Protein AF-A0A2A5E4J7-F1 (afdb_monomer)

Solvent-accessible surface area (backbone atoms only — not comparable to full-atom values): 10022 Å² total; per-residue (Å²): 139,83,79,89,72,77,44,46,60,30,45,30,39,25,80,61,54,85,72,63,76,82,77,81,77,58,86,59,37,48,81,44,61,39,55,96,73,44,67,58,53,52,45,52,26,42,46,66,50,37,94,86,58,90,66,48,69,69,56,50,45,70,73,42,59,91,44,57,89,48,31,55,78,27,30,31,31,38,24,41,66,85,72,46,76,39,26,32,22,20,38,37,82,52,82,85,87,46,69,67,29,24,28,60,33,73,76,42,50,26,65,93,61,59,95,70,64,54,67,50,54,41,52,42,56,26,50,54,45,26,39,74,72,65,29,50,21,33,34,36,76,50,38,29,70,42,57,71,58,52,55,49,42,44,70,55,59,34,41,73,49,64,89,43,72,67,24,40,53,16,47,52,55,28,53,68,77,72,111

Nearest PDB structures (foldseek):
  3tt2-assembly1_A  TM=8.238E-01  e=1.460E-08  Sphaerobacter thermophilus DSM 20745
  6wqb-assembly1_A  TM=8.273E-01  e=3.382E-07  Legionella hackeliae
  7wx6-assembly1_A  TM=8.157E-01  e=4.349E-07  Legionella pneumophila
  4u9w-assembly4_D  TM=6.821E-01  e=2.881E-03  Homo sapiens
  7kpu-assembly1_D  TM=6.273E-01  e=2.705E-03  Homo sapiens

Secondary structure (DSSP, 8-state):
----PPPPEEEEEES--S-----PPPTT-EEEE--TTTHHHHHHHHHHH-SSS---HHHHHHHHGGGGGGHHHHEEEEE-TT--EEEEEEEEE-SSS-TTEEEEEEEEE-GGGTTSSHHHHHHHHHHHHHHHTT-SEEEEEEETT-HHHHHHHHHTT-EE--SSHHHHHHHHHHHHHH-

Mean predicted aligned error: 4.75 Å

Sequence (179 aa):
MSQKTGGSKILMVLNDLKDFPLFDYSDGYHWKWYSKGDEISWLNIQTASEPFIKMNEELYIKEFQKMYDDLCMRQGFLLNGQNEYVGTGTAWFDQYKFKEFGRVHWIALNPSEQGRGLSKLIVQETLLKLKELRYKSSYLYTSSNRIAAIKTYLSFGFLPDLTTEEYLVAWDEYLEHVK

Foldseek 3Di:
DDDDDFFFKWKWKFQFLPDFDDDDDDQQKDKAADDPPCVVVVQVQCCQFPPDDRRDPVVVCVVCVVPVVVRSLFKMFIAHNVRRGFWIWGQDADDDPCNLATEIDDTGGRPVPPPPLVSLVRVVVSSVSNVVVVRGMYMYMDGLVPLVVVVSCVNRVIDTDCPDPSNVVRVVSSVVVVD

Radius of gyration: 15.95 Å; Cα contacts (8 Å, |Δi|>4): 297; chains: 1; bounding box: 43×44×33 Å

Structure (mmCIF, N/CA/C/O backbone):
data_AF-A0A2A5E4J7-F1
#
_entry.id   AF-A0A2A5E4J7-F1
#
loop_
_atom_site.group_PDB
_atom_site.id
_atom_site.type_symbol
_atom_site.label_atom_id
_atom_site.label_alt_id
_atom_site.label_comp_id
_atom_site.label_asym_id
_atom_site.label_entity_id
_atom_site.label_seq_id
_atom_site.pdbx_PDB_ins_code
_atom_site.Cartn_x
_atom_site.Cartn_y
_atom_site.Cartn_z
_atom_site.occupancy
_atom_site.B_iso_or_equiv
_atom_site.auth_seq_id
_atom_site.auth_comp_id
_atom_site.auth_asym_id
_atom_site.auth_atom_id
_atom_site.pdbx_PDB_model_num
ATOM 1 N N . MET A 1 1 ? 24.173 -18.420 15.551 1.00 32.72 1 MET A N 1
ATOM 2 C CA . MET A 1 1 ? 23.246 -17.304 15.832 1.00 32.72 1 MET A CA 1
ATOM 3 C C . MET A 1 1 ? 22.734 -16.807 14.490 1.00 32.72 1 MET A C 1
ATOM 5 O O . MET A 1 1 ? 23.506 -16.187 13.779 1.00 32.72 1 MET A O 1
ATOM 9 N N . SER A 1 2 ? 21.510 -17.159 14.092 1.00 31.75 2 SER A N 1
ATOM 10 C CA . SER A 1 2 ? 20.898 -16.614 12.874 1.00 31.75 2 SER A CA 1
ATOM 11 C C . SER A 1 2 ? 19.693 -15.786 13.302 1.00 31.75 2 SER A C 1
ATOM 13 O O . SER A 1 2 ? 18.740 -16.317 13.874 1.00 31.75 2 SER A O 1
ATOM 15 N N . GLN A 1 3 ? 19.809 -14.467 13.154 1.00 35.00 3 GLN A N 1
ATOM 16 C CA . GLN A 1 3 ? 18.712 -13.532 13.368 1.00 35.00 3 GLN A CA 1
ATOM 17 C C . GLN A 1 3 ? 17.672 -13.763 12.268 1.00 35.00 3 GLN A C 1
ATOM 19 O O . GLN A 1 3 ? 18.019 -13.830 11.095 1.00 35.00 3 GLN A O 1
ATOM 24 N N . LYS A 1 4 ? 16.405 -13.909 12.669 1.00 47.72 4 LYS A N 1
ATOM 25 C CA . LYS A 1 4 ? 15.235 -14.054 11.793 1.00 47.72 4 LYS A CA 1
ATOM 26 C C . LYS A 1 4 ? 15.222 -12.934 10.743 1.00 47.72 4 LYS A C 1
ATOM 28 O O . LYS A 1 4 ? 14.904 -11.797 11.080 1.00 47.72 4 LYS A O 1
ATOM 33 N N . THR A 1 5 ? 15.565 -13.240 9.496 1.00 50.09 5 THR A N 1
ATOM 34 C CA . THR A 1 5 ? 15.512 -12.277 8.393 1.00 50.09 5 THR A CA 1
ATOM 35 C C . THR A 1 5 ? 14.102 -12.242 7.809 1.00 50.09 5 THR A C 1
ATOM 37 O O . THR A 1 5 ? 13.543 -13.284 7.468 1.00 50.09 5 THR A O 1
ATOM 40 N N . GLY A 1 6 ? 13.505 -11.050 7.703 1.00 69.06 6 GLY A N 1
ATOM 41 C CA . GLY A 1 6 ? 12.353 -10.848 6.820 1.00 69.06 6 GLY A CA 1
ATOM 42 C C . GLY A 1 6 ? 12.730 -11.270 5.395 1.00 69.06 6 GLY A C 1
ATOM 43 O O . GLY A 1 6 ? 13.886 -11.105 5.012 1.00 69.06 6 GLY A O 1
ATOM 44 N N . GLY A 1 7 ? 11.795 -11.872 4.655 1.00 82.88 7 GLY A N 1
ATOM 45 C CA . GLY A 1 7 ? 12.058 -12.419 3.318 1.00 82.88 7 GLY A CA 1
ATOM 46 C C . GLY A 1 7 ? 12.642 -11.392 2.340 1.00 82.88 7 GLY A C 1
ATOM 47 O O . GLY A 1 7 ? 12.530 -10.180 2.560 1.00 82.88 7 GLY A O 1
ATOM 48 N N . SER A 1 8 ? 13.250 -11.871 1.255 1.00 93.69 8 SER A N 1
ATOM 49 C CA . SER A 1 8 ? 13.871 -11.031 0.226 1.00 93.69 8 SER A CA 1
ATOM 50 C C . SER A 1 8 ? 12.907 -10.002 -0.363 1.00 93.69 8 SER A C 1
ATOM 52 O O . SER A 1 8 ? 11.701 -10.229 -0.491 1.00 93.69 8 SER A O 1
ATOM 54 N N . LYS A 1 9 ? 13.441 -8.833 -0.720 1.00 94.12 9 LYS A N 1
ATOM 55 C CA . LYS A 1 9 ? 12.661 -7.710 -1.240 1.00 94.12 9 LYS A CA 1
ATOM 56 C C . LYS A 1 9 ? 12.175 -7.999 -2.663 1.00 94.12 9 LYS A C 1
ATOM 58 O O . LYS A 1 9 ? 12.975 -8.279 -3.545 1.00 94.12 9 LYS A O 1
ATOM 63 N N . ILE A 1 10 ? 10.878 -7.825 -2.894 1.00 95.38 10 ILE A N 1
ATOM 64 C CA . ILE A 1 10 ? 10.239 -7.946 -4.210 1.00 95.38 10 ILE A CA 1
ATOM 65 C C . ILE A 1 10 ? 9.707 -6.576 -4.628 1.00 95.38 10 ILE A C 1
ATOM 67 O O . ILE A 1 10 ? 9.029 -5.899 -3.849 1.00 95.38 10 ILE A O 1
ATOM 71 N N . LEU A 1 11 ? 9.997 -6.175 -5.864 1.00 95.50 11 LEU A N 1
ATOM 72 C CA . LEU A 1 11 ? 9.315 -5.082 -6.554 1.00 95.50 11 LEU A CA 1
ATOM 73 C C . LEU A 1 11 ? 8.157 -5.664 -7.368 1.00 95.50 11 LEU A C 1
ATOM 75 O O . LEU A 1 11 ? 8.355 -6.610 -8.125 1.00 95.50 11 LEU A O 1
ATOM 79 N N . MET A 1 12 ? 6.960 -5.095 -7.230 1.00 96.44 12 MET A N 1
ATOM 80 C CA . MET A 1 12 ? 5.827 -5.423 -8.094 1.00 96.44 12 MET A CA 1
ATOM 81 C C . MET A 1 12 ? 5.321 -4.175 -8.807 1.00 96.44 12 MET A C 1
ATOM 83 O O . MET A 1 12 ? 5.277 -3.092 -8.216 1.00 96.44 12 MET A O 1
ATOM 87 N N . VAL A 1 13 ? 4.914 -4.339 -10.062 1.00 95.81 13 VAL A N 1
ATOM 88 C CA . VAL A 1 13 ? 4.552 -3.259 -10.978 1.00 95.81 13 VAL A CA 1
ATOM 89 C C . VAL A 1 13 ? 3.172 -3.510 -11.579 1.00 95.81 13 VAL A C 1
ATOM 91 O O . VAL A 1 13 ? 2.863 -4.610 -1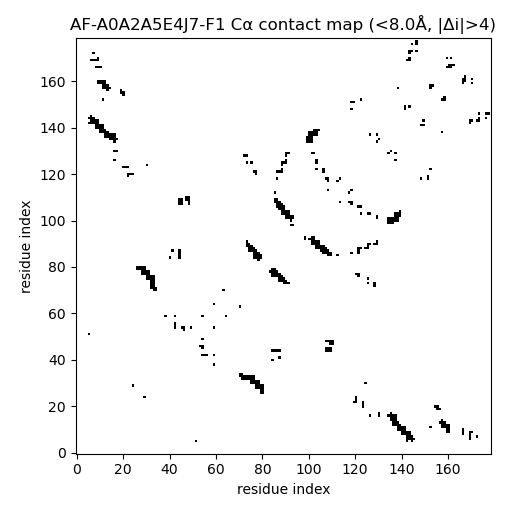2.032 1.00 95.81 13 VAL A O 1
ATOM 94 N N . LEU A 1 14 ? 2.355 -2.463 -11.601 1.00 95.88 14 LEU A N 1
ATOM 95 C CA . LEU A 1 14 ? 1.092 -2.367 -12.320 1.00 95.88 14 LEU A CA 1
ATOM 96 C C . LEU A 1 14 ? 1.269 -1.340 -13.444 1.00 95.88 14 LEU A C 1
ATOM 98 O O . LEU A 1 14 ? 1.311 -0.135 -13.197 1.00 95.88 14 LEU A O 1
ATOM 102 N N . ASN A 1 15 ? 1.404 -1.816 -14.682 1.00 93.25 15 ASN A N 1
ATOM 103 C CA . ASN A 1 15 ? 1.747 -0.956 -15.822 1.00 93.25 15 ASN A CA 1
ATOM 104 C C . ASN A 1 15 ? 0.594 -0.062 -16.293 1.00 93.25 15 ASN A C 1
ATOM 106 O O . ASN A 1 15 ? 0.857 1.008 -16.838 1.00 93.25 15 ASN A O 1
ATOM 110 N N . ASP A 1 16 ? -0.660 -0.466 -16.080 1.00 93.25 16 ASP A N 1
ATOM 111 C CA . ASP A 1 16 ? -1.832 0.311 -16.484 1.00 93.25 16 ASP A CA 1
ATOM 112 C C . ASP A 1 16 ? -2.810 0.460 -15.312 1.00 93.25 16 ASP A C 1
ATOM 114 O O . ASP A 1 16 ? -3.383 -0.514 -14.832 1.00 93.25 16 ASP A O 1
ATOM 118 N N . LEU A 1 17 ? -2.990 1.699 -14.850 1.00 92.94 17 LEU A N 1
ATOM 119 C CA . LEU A 1 17 ? -3.910 2.078 -13.776 1.00 92.94 17 LEU A CA 1
ATOM 120 C C . LEU A 1 17 ? -5.304 2.483 -14.303 1.00 92.94 17 LEU A C 1
ATOM 122 O O . LEU A 1 17 ? -6.062 3.182 -13.623 1.00 92.94 17 LEU A O 1
ATOM 126 N N . LYS A 1 18 ? -5.666 2.107 -15.535 1.00 90.50 18 LYS A N 1
ATOM 127 C CA . LYS A 1 18 ? -7.015 2.351 -16.070 1.00 90.50 18 LYS A CA 1
ATOM 128 C C . LYS A 1 18 ? -8.059 1.495 -15.376 1.00 90.50 18 LYS A C 1
ATOM 130 O O . LYS A 1 18 ? -9.010 2.066 -14.846 1.00 90.50 18 LYS A O 1
ATOM 135 N N . ASP A 1 19 ? -7.846 0.185 -15.329 1.00 89.00 19 ASP A N 1
ATOM 136 C CA . ASP A 1 19 ? -8.837 -0.776 -14.856 1.00 89.00 19 ASP A CA 1
ATOM 137 C C . ASP A 1 19 ? -8.195 -1.769 -13.886 1.00 89.00 19 ASP A C 1
ATOM 139 O O . ASP A 1 19 ? -7.156 -2.363 -14.163 1.00 89.00 19 ASP A O 1
ATOM 143 N N . PHE A 1 20 ? -8.826 -1.934 -12.731 1.00 94.56 20 PHE A N 1
ATOM 144 C CA . PHE A 1 20 ? -8.478 -2.914 -11.710 1.00 94.56 20 PHE A CA 1
ATOM 145 C C . PHE A 1 20 ? -9.766 -3.311 -10.976 1.00 94.56 20 PHE A C 1
ATOM 147 O O . PHE A 1 20 ? -10.736 -2.545 -11.006 1.00 94.56 20 PHE A O 1
ATOM 154 N N . PRO A 1 21 ? -9.830 -4.503 -10.356 1.00 95.12 21 PRO A N 1
ATOM 155 C CA . PRO A 1 21 ? -11.047 -4.939 -9.688 1.00 95.12 21 PRO A CA 1
ATOM 156 C C . PRO A 1 21 ? -11.416 -3.997 -8.543 1.00 95.12 21 PRO A C 1
ATOM 158 O O . PRO A 1 21 ? -10.558 -3.571 -7.768 1.00 95.12 21 PRO A O 1
ATOM 161 N N . LEU A 1 22 ? -12.712 -3.717 -8.444 1.00 96.06 22 LEU A N 1
ATOM 162 C CA . LEU A 1 22 ? -13.314 -3.017 -7.321 1.00 96.06 22 LEU A CA 1
ATOM 163 C C . LEU A 1 22 ? -14.074 -4.019 -6.452 1.00 96.06 22 LEU A C 1
ATOM 165 O O . LEU A 1 22 ? -14.617 -5.011 -6.940 1.00 96.06 22 LEU A O 1
ATOM 169 N N . PHE A 1 23 ? -14.080 -3.747 -5.161 1.00 94.75 23 PHE A N 1
ATOM 170 C CA . PHE A 1 23 ? -14.651 -4.546 -4.100 1.00 94.75 23 PHE A CA 1
ATOM 171 C C . PHE A 1 23 ? -15.554 -3.643 -3.266 1.00 94.75 23 PHE A C 1
ATOM 173 O O . PHE A 1 23 ? -15.205 -2.499 -2.961 1.00 94.75 23 PHE A O 1
ATOM 180 N N . ASP A 1 24 ? -16.709 -4.178 -2.891 1.00 92.94 24 ASP A N 1
ATOM 181 C CA . ASP A 1 24 ? -17.664 -3.463 -2.061 1.00 92.94 24 ASP A CA 1
ATOM 182 C C . ASP A 1 24 ? -17.238 -3.480 -0.593 1.00 92.94 24 ASP A C 1
ATOM 184 O O . ASP A 1 24 ? -16.664 -4.451 -0.089 1.00 92.94 24 ASP A O 1
ATOM 188 N N . TYR A 1 25 ? -17.577 -2.406 0.112 1.00 92.12 25 TYR A N 1
ATOM 189 C CA . TYR A 1 25 ? -17.526 -2.392 1.566 1.00 92.12 25 TYR A CA 1
ATOM 190 C C . TYR A 1 25 ? -18.638 -3.292 2.113 1.00 92.12 25 TYR A C 1
ATOM 192 O O . TYR A 1 25 ? -19.817 -3.064 1.839 1.00 92.12 25 TYR A O 1
ATOM 200 N N . SER A 1 26 ? -18.275 -4.301 2.903 1.00 85.50 26 SER A N 1
ATOM 201 C CA . SER A 1 26 ? -19.224 -5.082 3.702 1.00 85.50 26 SER A CA 1
ATOM 202 C C . SER A 1 26 ? -19.248 -4.586 5.150 1.00 85.50 26 SER A C 1
ATOM 204 O O . SER A 1 26 ? -18.438 -3.749 5.538 1.00 85.50 26 SER A O 1
ATOM 206 N N . ASP A 1 27 ? -20.193 -5.079 5.955 1.00 85.44 27 ASP A N 1
ATOM 207 C CA . ASP A 1 27 ? -20.125 -5.081 7.429 1.00 85.44 27 ASP A CA 1
ATOM 208 C C . ASP A 1 27 ? -19.872 -3.723 8.123 1.00 85.44 27 ASP A C 1
ATOM 210 O O . ASP A 1 27 ? -19.344 -3.662 9.232 1.00 85.44 27 ASP A O 1
ATOM 214 N N . GLY A 1 28 ? -20.262 -2.616 7.484 1.00 93.50 28 GLY A N 1
ATOM 215 C CA . GLY A 1 28 ? -20.106 -1.264 8.033 1.00 93.50 28 GLY A CA 1
ATOM 216 C C . GLY A 1 28 ? -18.685 -0.696 7.958 1.00 93.50 28 GLY A C 1
ATOM 217 O O . GLY A 1 28 ? -18.437 0.374 8.519 1.00 93.50 28 GLY A O 1
ATOM 218 N N . TYR A 1 29 ? -17.758 -1.365 7.263 1.00 97.38 29 TYR A N 1
ATOM 219 C CA . TYR A 1 29 ? -16.445 -0.785 6.996 1.00 97.38 29 TYR A CA 1
ATOM 220 C C . TYR A 1 29 ? -16.571 0.438 6.084 1.00 97.38 29 TYR A C 1
ATOM 222 O O . TYR A 1 29 ? -17.422 0.489 5.197 1.00 97.38 29 TYR A O 1
ATOM 230 N N . HIS A 1 30 ? -15.694 1.417 6.271 1.00 97.62 30 HIS A N 1
ATOM 231 C CA . HIS A 1 30 ? -15.635 2.600 5.416 1.00 97.62 30 HIS A CA 1
ATOM 232 C C . HIS A 1 30 ? -14.224 3.184 5.377 1.00 97.62 30 HIS A C 1
ATOM 234 O O . HIS A 1 30 ? -13.383 2.894 6.230 1.00 97.62 30 HIS A O 1
ATOM 240 N N . TRP A 1 31 ? -13.955 3.999 4.360 1.00 97.94 31 TRP A N 1
ATOM 241 C CA . TRP A 1 31 ? -12.668 4.664 4.195 1.00 97.94 31 TRP A CA 1
ATOM 242 C C . TRP A 1 31 ? -12.716 6.122 4.624 1.00 97.94 31 TRP A C 1
ATOM 244 O O . TRP A 1 31 ? -13.677 6.842 4.347 1.00 97.94 31 TRP A O 1
ATOM 254 N N . LYS A 1 32 ? -11.639 6.561 5.271 1.00 97.31 32 LYS A N 1
ATOM 255 C CA . LYS A 1 32 ? -11.433 7.936 5.715 1.00 97.31 32 LYS A CA 1
ATOM 256 C C . LYS A 1 32 ? -10.039 8.395 5.294 1.00 97.31 32 LYS A C 1
ATOM 258 O O . LYS A 1 32 ? -9.051 7.721 5.573 1.00 97.31 32 LYS A O 1
ATOM 263 N N . TRP A 1 33 ? -9.945 9.565 4.669 1.00 97.69 33 TRP A N 1
ATOM 264 C CA . TRP A 1 33 ? -8.656 10.215 4.424 1.00 97.69 33 TRP A CA 1
ATOM 265 C C . TRP A 1 33 ? -8.100 10.854 5.701 1.00 97.69 33 TRP A C 1
ATOM 267 O O . TRP A 1 33 ? -8.846 11.240 6.605 1.00 97.69 33 TRP A O 1
ATOM 277 N N . TYR A 1 34 ? -6.776 10.949 5.770 1.00 97.44 34 TYR A N 1
ATOM 278 C CA . TYR A 1 34 ? -6.044 11.445 6.925 1.00 97.44 34 TYR A CA 1
ATOM 279 C C . TYR A 1 34 ? -6.533 12.820 7.388 1.00 97.44 34 TYR A C 1
ATOM 281 O O . TYR A 1 34 ? -6.771 13.740 6.603 1.00 97.44 34 TYR A O 1
ATOM 289 N N . SER A 1 35 ? -6.625 12.962 8.702 1.00 95.25 35 SER A N 1
ATOM 290 C CA . SER A 1 35 ? -6.792 14.214 9.427 1.00 95.25 35 SER A CA 1
ATOM 291 C C . SER A 1 35 ? -5.665 14.354 10.447 1.00 95.25 35 SER A C 1
ATOM 293 O O . SER A 1 35 ? -5.115 13.364 10.921 1.00 95.25 35 SER A O 1
ATOM 295 N N . LYS A 1 36 ? -5.326 15.593 10.811 1.00 92.69 36 LYS A N 1
ATOM 296 C CA . LYS A 1 36 ? -4.299 15.860 11.825 1.00 92.69 36 LYS A CA 1
ATOM 297 C C . LYS A 1 36 ? -4.606 15.092 13.122 1.00 92.69 36 LYS A C 1
ATOM 299 O O . LYS A 1 36 ? -5.708 15.234 13.650 1.00 92.69 36 LYS A O 1
ATOM 304 N N . GLY A 1 37 ? -3.636 14.334 13.630 1.00 91.81 37 GLY A N 1
ATOM 305 C CA . GLY A 1 37 ? -3.777 13.457 14.796 1.00 91.81 37 GLY A CA 1
ATOM 306 C C . GLY A 1 37 ? -3.864 11.967 14.439 1.00 91.81 37 GLY A C 1
ATOM 307 O O . GLY A 1 37 ? -3.616 11.122 15.301 1.00 91.81 37 GLY A O 1
ATOM 308 N N . ASP A 1 38 ? -4.166 11.618 13.182 1.00 95.75 38 ASP A N 1
ATOM 309 C CA . ASP A 1 38 ? -4.269 10.219 12.744 1.00 95.75 38 ASP A CA 1
ATOM 310 C C . ASP A 1 38 ? -2.905 9.503 12.670 1.00 95.75 38 ASP A C 1
ATOM 312 O O . ASP A 1 38 ? -2.860 8.280 12.517 1.00 95.75 38 ASP A O 1
ATOM 316 N N . GLU A 1 39 ? -1.783 10.213 12.833 1.00 94.12 39 GLU A N 1
ATOM 317 C CA . GLU A 1 39 ? -0.450 9.615 12.961 1.00 94.12 39 GLU A CA 1
ATOM 318 C C . GLU A 1 39 ? -0.387 8.573 14.092 1.00 94.12 39 GLU A C 1
ATOM 320 O O . GLU A 1 39 ? 0.275 7.543 13.952 1.00 94.12 39 GLU A O 1
ATOM 325 N N . ILE A 1 40 ? -1.147 8.781 15.175 1.00 94.50 40 ILE A N 1
ATOM 326 C CA . ILE A 1 40 ? -1.259 7.829 16.289 1.00 94.50 40 ILE A CA 1
ATOM 327 C C . ILE A 1 40 ? -1.947 6.543 15.815 1.00 94.50 40 ILE A C 1
ATOM 329 O O . ILE A 1 40 ? -1.486 5.441 16.114 1.00 94.50 40 ILE A O 1
ATOM 333 N N . SER A 1 41 ? -3.022 6.666 15.034 1.00 96.44 41 SER A N 1
ATOM 334 C CA . SER A 1 41 ? -3.728 5.519 14.453 1.00 96.44 41 SER A CA 1
ATOM 335 C C . SER A 1 41 ? -2.843 4.752 13.474 1.00 96.44 41 SER A C 1
ATOM 337 O O . SER A 1 41 ? -2.809 3.520 13.514 1.00 96.44 41 SER A O 1
ATOM 339 N N . TRP A 1 42 ? -2.076 5.461 12.638 1.00 96.44 42 TRP A N 1
ATOM 340 C CA . TRP A 1 42 ? -1.096 4.842 11.746 1.00 96.44 42 TRP A CA 1
ATOM 341 C C . TRP A 1 42 ? -0.059 4.036 12.534 1.00 96.44 42 TRP A C 1
ATOM 343 O O . TRP A 1 42 ? 0.169 2.864 12.227 1.00 96.44 42 TRP A O 1
ATOM 353 N N . LEU 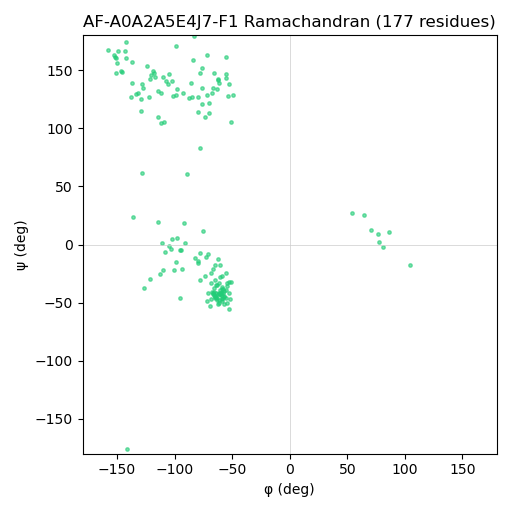A 1 43 ? 0.517 4.624 13.590 1.00 95.44 43 LEU A N 1
ATOM 354 C CA . LEU A 1 43 ? 1.493 3.953 14.451 1.00 95.44 43 LEU A CA 1
ATOM 355 C C . LEU A 1 43 ? 0.901 2.713 15.124 1.00 95.44 43 LEU A C 1
ATOM 357 O O . LEU A 1 43 ? 1.555 1.671 15.138 1.00 95.44 43 LEU A O 1
ATOM 361 N N . ASN A 1 44 ? -0.331 2.790 15.629 1.00 95.12 44 ASN A N 1
ATOM 362 C CA . ASN A 1 44 ? -1.004 1.658 16.268 1.00 95.12 44 ASN A CA 1
ATOM 363 C C . ASN A 1 44 ? -1.227 0.497 15.289 1.00 95.12 44 ASN A C 1
ATOM 365 O O . ASN A 1 44 ? -0.867 -0.641 15.596 1.00 95.12 44 ASN A O 1
ATOM 369 N N . ILE A 1 45 ? -1.755 0.782 14.091 1.00 96.50 45 ILE A N 1
ATOM 370 C CA . ILE A 1 45 ? -1.980 -0.239 13.056 1.00 96.50 45 ILE A CA 1
ATOM 371 C C . ILE A 1 45 ? -0.653 -0.882 12.644 1.00 96.50 45 ILE A C 1
ATOM 373 O O . ILE A 1 45 ? -0.560 -2.110 12.579 1.00 96.50 45 ILE A O 1
ATOM 377 N N . GLN A 1 46 ? 0.378 -0.078 12.374 1.00 94.38 46 GLN A N 1
ATOM 378 C CA . GLN A 1 46 ? 1.676 -0.593 11.938 1.00 94.38 46 GLN A CA 1
ATOM 379 C C . GLN A 1 46 ? 2.359 -1.399 13.039 1.00 94.38 46 GLN A C 1
ATOM 381 O O . GLN A 1 46 ? 2.867 -2.477 12.761 1.00 94.38 46 GLN A O 1
ATOM 386 N N . THR A 1 47 ? 2.320 -0.936 14.291 1.00 93.06 47 THR A N 1
ATOM 387 C CA . THR A 1 47 ? 2.893 -1.667 15.435 1.00 93.06 47 THR A CA 1
ATOM 388 C C . THR A 1 47 ? 2.232 -3.031 15.604 1.00 93.06 47 THR A C 1
ATOM 390 O O . THR A 1 47 ? 2.915 -4.020 15.851 1.00 93.06 47 THR A O 1
ATOM 393 N N . ALA A 1 48 ? 0.908 -3.100 15.443 1.00 91.94 48 ALA A N 1
ATOM 394 C CA . ALA A 1 48 ? 0.181 -4.363 15.510 1.00 91.94 48 ALA A CA 1
ATOM 395 C C . ALA A 1 48 ? 0.500 -5.288 14.322 1.00 91.94 48 ALA A C 1
ATOM 397 O O . ALA A 1 48 ? 0.501 -6.507 14.474 1.00 91.94 48 ALA A O 1
ATOM 398 N N . SER A 1 49 ? 0.756 -4.719 13.141 1.00 88.50 49 SER A N 1
ATOM 399 C CA . SER A 1 49 ? 0.900 -5.466 11.883 1.00 88.50 49 SER A CA 1
ATOM 400 C C . SER A 1 49 ? 2.343 -5.843 11.535 1.00 88.50 49 SER A C 1
ATOM 402 O O . SER A 1 49 ? 2.552 -6.742 10.720 1.00 88.50 49 SER A O 1
ATOM 404 N N . GLU A 1 50 ? 3.335 -5.153 12.099 1.00 84.75 50 GLU A N 1
ATOM 405 C CA . GLU A 1 50 ? 4.748 -5.302 11.758 1.00 84.75 50 GLU A CA 1
ATOM 406 C C . GLU A 1 50 ? 5.536 -5.981 12.888 1.00 84.75 50 GLU A C 1
ATOM 408 O O . GLU A 1 50 ? 5.859 -5.348 13.893 1.00 84.75 50 GLU A O 1
ATOM 413 N N . PRO A 1 51 ? 5.908 -7.262 12.731 1.00 77.25 51 PRO A N 1
ATOM 414 C CA . PRO A 1 51 ? 6.621 -7.992 13.773 1.00 77.25 51 PRO A CA 1
ATOM 415 C C . PRO A 1 51 ? 8.138 -7.733 13.795 1.00 77.25 51 PRO A C 1
ATOM 417 O O . PRO A 1 51 ? 8.796 -8.161 14.745 1.00 77.25 51 PRO A O 1
ATOM 420 N N . PHE A 1 52 ? 8.719 -7.092 12.770 1.00 75.00 52 PHE A N 1
ATOM 421 C CA . PHE A 1 52 ? 10.182 -7.001 12.621 1.00 75.00 52 PHE A CA 1
ATOM 422 C C . PHE A 1 52 ? 10.762 -5.595 12.785 1.00 75.00 52 PHE A C 1
ATOM 424 O O . PHE A 1 52 ? 11.937 -5.455 13.125 1.00 75.00 52 PHE A O 1
ATOM 431 N N . ILE A 1 53 ? 9.970 -4.554 12.535 1.00 79.62 53 ILE A N 1
ATOM 432 C CA . ILE A 1 53 ? 10.419 -3.160 12.571 1.00 79.62 53 ILE A CA 1
ATOM 433 C C . ILE A 1 53 ? 9.746 -2.468 13.749 1.00 79.62 53 ILE A C 1
ATOM 435 O O . ILE A 1 53 ? 8.529 -2.516 13.907 1.00 79.62 53 ILE A O 1
ATOM 439 N N . LYS A 1 54 ? 10.545 -1.777 14.564 1.00 85.38 54 LYS A N 1
ATOM 440 C CA . LYS A 1 54 ? 10.009 -0.925 15.622 1.00 85.38 54 LYS A CA 1
ATOM 441 C C . LYS A 1 54 ? 9.337 0.293 14.994 1.00 85.38 54 LYS A C 1
ATOM 443 O O . LYS A 1 54 ? 10.014 1.154 14.438 1.00 85.38 54 LYS A O 1
ATOM 448 N N . MET A 1 55 ? 8.023 0.370 15.136 1.00 89.00 55 MET A N 1
ATOM 449 C CA . MET A 1 55 ? 7.248 1.547 14.767 1.00 89.00 55 MET A CA 1
ATOM 450 C C . MET A 1 55 ? 7.356 2.596 15.869 1.00 89.00 55 MET A C 1
ATOM 452 O O . MET A 1 55 ? 7.133 2.305 17.045 1.00 89.00 55 MET A O 1
ATOM 456 N N . ASN A 1 56 ? 7.748 3.810 15.500 1.00 89.50 56 ASN A N 1
ATOM 457 C CA . ASN A 1 56 ? 7.801 4.955 16.399 1.00 89.50 56 ASN A CA 1
ATOM 458 C C . ASN A 1 56 ? 7.527 6.255 15.634 1.00 89.50 56 ASN A C 1
ATOM 460 O O . ASN A 1 56 ? 7.545 6.296 14.403 1.00 89.50 56 ASN A O 1
ATOM 464 N N . GLU A 1 57 ? 7.275 7.324 16.381 1.00 90.62 57 GLU A N 1
ATOM 465 C CA . GLU A 1 57 ? 6.999 8.649 15.824 1.00 90.62 57 GLU A CA 1
ATOM 466 C C . GLU A 1 57 ? 8.156 9.173 14.960 1.00 90.62 57 GLU A C 1
ATOM 468 O O . GLU A 1 57 ? 7.925 9.749 13.903 1.00 90.62 57 GLU A O 1
ATOM 473 N N . GLU A 1 58 ? 9.406 8.900 15.344 1.00 92.19 58 GLU A N 1
ATOM 474 C CA . GLU A 1 58 ? 10.586 9.283 14.558 1.00 92.19 58 GLU A CA 1
ATOM 475 C C . GLU A 1 58 ? 10.571 8.667 13.154 1.00 92.19 58 GLU A C 1
ATOM 477 O O . GLU A 1 58 ? 10.884 9.350 12.177 1.00 92.19 58 GLU A O 1
ATOM 482 N N . LEU A 1 59 ? 10.186 7.391 13.035 1.00 90.25 59 LEU A N 1
ATOM 483 C CA . LEU A 1 59 ? 10.013 6.726 11.748 1.00 90.25 59 LEU A CA 1
ATOM 484 C C . LEU A 1 59 ? 8.878 7.377 10.961 1.00 90.25 59 LEU A C 1
ATOM 486 O O . LEU A 1 59 ? 9.068 7.683 9.788 1.00 90.25 59 LEU A O 1
ATOM 490 N N . TYR A 1 60 ? 7.736 7.645 11.598 1.00 91.94 60 TYR A N 1
ATOM 491 C CA . TYR A 1 60 ? 6.626 8.329 10.935 1.00 91.94 60 TYR A CA 1
ATOM 492 C C . TYR A 1 60 ? 7.067 9.686 10.372 1.00 91.94 60 TYR A C 1
ATOM 494 O O . TYR A 1 60 ? 6.905 9.947 9.183 1.00 91.94 60 TYR A O 1
ATOM 502 N N . ILE A 1 61 ? 7.705 10.530 11.183 1.00 91.25 61 ILE A N 1
ATOM 503 C CA . ILE A 1 61 ? 8.214 11.832 10.741 1.00 91.25 61 ILE A CA 1
ATOM 504 C C . ILE A 1 61 ? 9.219 11.645 9.604 1.00 91.25 61 ILE A C 1
ATOM 506 O O . ILE A 1 61 ? 9.113 12.308 8.575 1.00 91.25 61 ILE A O 1
ATOM 510 N N . LYS A 1 62 ? 10.171 10.718 9.739 1.00 90.81 62 LYS A N 1
ATOM 511 C CA . LYS A 1 62 ? 11.177 10.461 8.703 1.00 90.81 62 LYS A CA 1
ATOM 512 C C . LYS A 1 62 ? 10.541 10.130 7.353 1.00 90.81 62 LYS A C 1
ATOM 514 O O . LYS A 1 62 ? 10.987 10.679 6.342 1.00 90.81 62 LYS A O 1
ATOM 519 N N . GLU A 1 63 ? 9.536 9.258 7.351 1.00 89.31 63 GLU A N 1
ATOM 520 C CA . GLU A 1 63 ? 8.826 8.827 6.147 1.00 89.31 63 GLU A CA 1
ATOM 521 C C . GLU A 1 63 ? 7.935 9.953 5.596 1.00 89.31 63 GLU A C 1
ATOM 523 O O . GLU A 1 63 ? 8.015 10.278 4.413 1.00 89.31 63 GLU A O 1
ATOM 528 N N . PHE A 1 64 ? 7.135 10.600 6.449 1.00 91.06 64 PHE A N 1
ATOM 529 C CA . PHE A 1 64 ? 6.016 11.459 6.047 1.00 91.06 64 PHE A CA 1
ATOM 530 C C . PHE A 1 64 ? 6.288 12.966 6.038 1.00 91.06 64 PHE A C 1
ATOM 532 O O . PHE A 1 64 ? 5.546 13.695 5.381 1.00 91.06 64 PHE A O 1
ATOM 539 N N . GLN A 1 65 ? 7.366 13.458 6.660 1.00 87.38 65 GLN A N 1
ATOM 540 C CA . GLN A 1 65 ? 7.642 14.903 6.777 1.00 87.38 65 GLN A CA 1
ATOM 541 C C . GLN A 1 65 ? 7.659 15.645 5.434 1.00 87.38 65 GLN A C 1
ATOM 543 O O . GLN A 1 65 ? 7.214 16.784 5.354 1.00 87.38 65 GLN A O 1
ATOM 548 N N . LYS A 1 66 ? 8.145 15.005 4.361 1.00 84.38 66 LYS A N 1
ATOM 549 C CA . LYS A 1 66 ? 8.267 15.639 3.037 1.00 84.38 66 LYS A CA 1
ATOM 550 C C . LYS A 1 66 ? 6.930 15.834 2.329 1.00 84.38 66 LYS A C 1
ATOM 552 O O . LYS A 1 66 ? 6.894 16.489 1.294 1.00 84.38 66 LYS A O 1
ATOM 557 N N . MET A 1 67 ? 5.865 15.241 2.854 1.00 84.19 67 MET A N 1
ATOM 558 C CA . MET A 1 67 ? 4.526 15.335 2.291 1.00 84.19 67 MET A CA 1
ATOM 559 C C . MET A 1 67 ? 3.464 15.569 3.352 1.00 84.19 67 MET A C 1
ATOM 561 O O . MET A 1 67 ? 2.304 15.236 3.134 1.00 84.19 67 MET A O 1
ATOM 565 N N . TYR A 1 68 ? 3.861 16.126 4.498 1.00 84.81 68 TYR A N 1
ATOM 566 C CA . TYR A 1 68 ? 2.963 16.356 5.622 1.00 84.81 68 TYR A CA 1
ATOM 567 C C . TYR A 1 68 ? 1.711 17.139 5.196 1.00 84.81 68 TYR A C 1
ATOM 569 O O . TYR A 1 68 ? 0.596 16.748 5.536 1.00 84.81 68 TYR A O 1
ATOM 577 N N . ASP A 1 69 ? 1.894 18.160 4.354 1.00 87.00 69 ASP A N 1
ATOM 578 C CA . ASP A 1 69 ? 0.809 18.996 3.826 1.00 87.00 69 ASP A CA 1
ATOM 579 C C . ASP A 1 69 ? -0.123 18.248 2.856 1.00 87.00 69 ASP A C 1
ATOM 581 O O . ASP A 1 69 ? -1.295 18.594 2.729 1.00 87.00 69 ASP A O 1
ATOM 585 N N . ASP A 1 70 ? 0.363 17.180 2.217 1.00 90.38 70 ASP A N 1
ATOM 586 C CA . ASP A 1 70 ? -0.404 16.367 1.269 1.00 90.38 70 ASP A CA 1
ATOM 587 C C . ASP A 1 70 ? -1.047 15.128 1.915 1.00 90.38 70 ASP A C 1
ATOM 589 O O . ASP A 1 70 ? -1.773 14.389 1.238 1.00 90.38 70 ASP A O 1
ATOM 593 N N . LEU A 1 71 ? -0.787 14.850 3.201 1.00 92.06 71 LEU A N 1
ATOM 594 C CA . LEU A 1 71 ? -1.256 13.620 3.852 1.00 92.06 71 LEU A CA 1
ATOM 595 C C . LEU A 1 71 ? -2.772 13.473 3.772 1.00 92.06 71 LEU A C 1
ATOM 597 O O . LEU A 1 71 ? -3.249 12.382 3.470 1.00 92.06 71 LEU A O 1
ATOM 601 N N . CYS A 1 72 ? -3.517 14.567 3.937 1.00 93.50 72 CYS A N 1
ATOM 602 C CA . CYS A 1 72 ? -4.981 14.577 3.866 1.00 93.50 72 CYS A CA 1
ATOM 603 C C . CYS A 1 72 ? -5.544 14.131 2.508 1.00 93.50 72 CYS A C 1
ATOM 605 O O . CYS A 1 72 ? -6.712 13.764 2.420 1.00 93.50 72 CYS A O 1
ATOM 607 N N . MET A 1 73 ? -4.730 14.127 1.451 1.00 92.62 73 MET A N 1
ATOM 608 C CA . MET A 1 73 ? -5.118 13.645 0.126 1.00 92.62 73 MET A CA 1
ATOM 609 C C . MET A 1 73 ? -4.464 12.316 -0.240 1.00 92.62 73 MET A C 1
ATOM 611 O O . MET A 1 73 ? -4.769 11.773 -1.298 1.00 92.62 73 MET A O 1
ATOM 615 N N . ARG A 1 74 ? -3.538 11.799 0.571 1.00 95.69 74 ARG A N 1
ATOM 616 C CA . ARG A 1 74 ? -2.682 10.676 0.173 1.00 95.69 74 ARG A CA 1
ATOM 617 C C . ARG A 1 74 ? -2.699 9.521 1.148 1.00 95.69 74 ARG A C 1
ATOM 619 O O . ARG A 1 74 ? -2.638 8.391 0.687 1.00 95.69 74 ARG A O 1
ATOM 626 N N . GLN A 1 75 ? -2.762 9.771 2.448 1.00 97.38 75 GLN A N 1
ATOM 627 C CA . GLN A 1 75 ? -2.846 8.732 3.468 1.00 97.38 75 GLN A CA 1
ATOM 628 C C . GLN A 1 75 ? -4.301 8.565 3.880 1.00 97.38 75 GLN A C 1
ATOM 630 O O . GLN A 1 75 ? -5.003 9.546 4.113 1.00 97.38 75 GLN A O 1
ATOM 635 N N . GLY A 1 76 ? -4.761 7.327 3.963 1.00 98.12 76 GLY A N 1
ATOM 636 C CA . GLY A 1 76 ? -6.100 7.024 4.428 1.00 98.12 76 GLY A CA 1
ATOM 637 C C . GLY A 1 76 ? -6.140 5.764 5.270 1.00 98.12 76 GLY A C 1
ATOM 638 O O . GLY A 1 76 ? -5.140 5.057 5.458 1.00 98.12 76 GLY A O 1
ATOM 639 N N . PHE A 1 77 ? -7.324 5.531 5.811 1.00 98.50 77 PHE A N 1
ATOM 640 C CA . PHE A 1 77 ? -7.582 4.525 6.814 1.00 98.50 77 PHE A CA 1
ATOM 641 C C . PHE A 1 77 ? -8.876 3.793 6.510 1.00 98.50 77 PHE A C 1
ATOM 643 O O . PHE A 1 77 ? -9.887 4.399 6.150 1.00 98.50 77 PHE A O 1
ATOM 650 N N . LEU A 1 78 ? -8.832 2.482 6.712 1.00 98.38 78 LEU A N 1
ATOM 651 C CA . LEU A 1 78 ? -10.016 1.649 6.780 1.00 98.38 78 LEU A CA 1
ATOM 652 C C . LEU A 1 78 ? -10.501 1.652 8.227 1.00 98.38 78 LEU A C 1
ATOM 654 O O . LEU A 1 78 ? -9.723 1.343 9.136 1.00 98.38 78 LEU A O 1
ATOM 658 N N . LEU A 1 79 ? -11.768 1.999 8.423 1.00 98.38 79 LEU A N 1
ATOM 659 C CA . LEU A 1 79 ? -12.447 1.954 9.709 1.00 98.38 79 LEU A CA 1
ATOM 660 C C . LEU A 1 79 ? -13.485 0.829 9.696 1.00 98.38 79 LEU A C 1
ATOM 662 O O . LEU A 1 79 ? -14.096 0.578 8.657 1.00 98.38 79 LEU A O 1
ATOM 666 N N . ASN A 1 80 ? -13.671 0.151 10.830 1.00 96.81 80 ASN A N 1
ATOM 667 C CA . ASN A 1 80 ? -14.728 -0.854 11.001 1.00 96.81 80 ASN A CA 1
ATOM 668 C C . ASN A 1 80 ? -16.085 -0.213 11.360 1.00 96.81 80 ASN A C 1
ATOM 670 O O . ASN A 1 80 ? -16.194 1.007 11.508 1.00 96.81 80 ASN A O 1
ATOM 674 N N . GLY A 1 81 ? -17.124 -1.038 11.533 1.00 95.50 81 GLY A N 1
ATOM 675 C CA . GLY A 1 81 ? -18.472 -0.578 11.900 1.00 95.50 81 GLY A CA 1
ATOM 676 C C . GLY A 1 81 ? -18.569 0.130 13.262 1.00 95.50 81 GLY A C 1
ATOM 677 O O . GLY A 1 81 ? -19.579 0.770 13.548 1.00 95.50 81 GLY A O 1
ATOM 678 N N . GLN A 1 82 ? -17.528 0.047 14.096 1.00 95.81 82 GLN A N 1
ATOM 679 C CA . GLN A 1 82 ? -17.399 0.744 15.380 1.00 95.81 82 GLN A CA 1
ATOM 680 C C . GLN A 1 82 ? -16.558 2.030 15.275 1.00 95.81 82 GLN A C 1
ATOM 682 O O . GLN A 1 82 ? -16.330 2.693 16.284 1.00 95.81 82 GLN A O 1
ATOM 687 N N . ASN A 1 83 ? -16.148 2.426 14.064 1.00 96.12 83 ASN A N 1
ATOM 688 C CA . ASN A 1 83 ? -15.241 3.546 13.779 1.00 96.12 83 ASN A CA 1
ATOM 689 C C . ASN A 1 83 ? -13.815 3.365 14.328 1.00 96.12 83 ASN A C 1
ATOM 691 O O . ASN A 1 83 ? -13.101 4.344 14.556 1.00 96.12 83 ASN A O 1
ATOM 695 N N . GLU A 1 84 ? -13.372 2.126 14.526 1.00 96.88 84 GLU A N 1
ATOM 696 C CA . GLU A 1 84 ? -11.997 1.834 14.927 1.00 96.88 84 GLU A CA 1
ATOM 697 C C . GLU A 1 84 ? -11.092 1.754 13.696 1.00 96.88 84 GLU A C 1
ATOM 699 O O . GLU A 1 84 ? -11.459 1.177 12.671 1.00 96.88 84 GLU A O 1
ATOM 704 N N . TYR A 1 85 ? -9.885 2.312 13.802 1.00 98.06 85 TYR A N 1
ATOM 705 C CA . TYR A 1 85 ? -8.882 2.296 12.739 1.00 98.06 85 TYR A CA 1
ATOM 706 C C . TYR A 1 85 ? -8.278 0.897 12.633 1.00 98.06 85 TYR A C 1
ATOM 708 O O . TYR A 1 85 ? -7.520 0.466 13.504 1.00 98.06 85 TYR A O 1
ATOM 716 N N . VAL A 1 86 ? -8.597 0.194 11.552 1.00 97.56 86 VAL A N 1
ATOM 717 C CA . VAL A 1 86 ? -8.199 -1.206 11.364 1.00 97.56 86 VAL A CA 1
ATOM 718 C C . VAL A 1 86 ? -7.155 -1.398 10.278 1.00 97.56 86 VAL A C 1
ATOM 720 O O . VAL A 1 86 ? -6.429 -2.387 10.297 1.00 97.56 86 VAL A O 1
ATOM 723 N N . GLY A 1 87 ? -7.037 -0.466 9.338 1.00 97.94 87 GLY A N 1
ATOM 724 C CA . GLY A 1 87 ? -6.059 -0.554 8.262 1.00 97.94 87 GLY A CA 1
ATOM 725 C C . GLY A 1 87 ? -5.651 0.810 7.739 1.00 97.94 87 GLY A C 1
ATOM 726 O O . GLY A 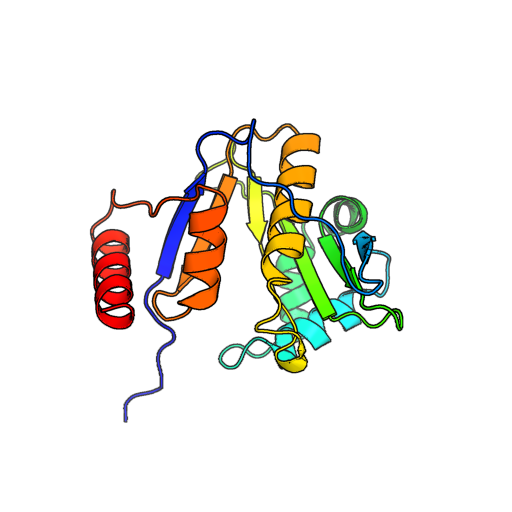1 87 ? -6.326 1.805 7.986 1.00 97.94 87 GLY A O 1
ATOM 727 N N . THR A 1 88 ? -4.536 0.862 7.020 1.00 98.44 88 THR A N 1
ATOM 728 C CA . THR A 1 88 ? -4.014 2.098 6.431 1.00 98.44 88 THR A CA 1
ATOM 729 C C . THR A 1 88 ? -3.339 1.836 5.094 1.00 98.44 88 THR A C 1
ATOM 731 O O . THR A 1 88 ? -2.771 0.761 4.876 1.00 98.44 88 THR A O 1
ATOM 734 N N . GLY A 1 89 ? -3.414 2.831 4.213 1.00 97.94 89 GLY A N 1
ATOM 735 C CA . GLY A 1 89 ? -2.735 2.873 2.927 1.00 97.94 89 GLY A CA 1
ATOM 736 C C . GLY A 1 89 ? -2.437 4.308 2.509 1.00 97.94 89 GLY A C 1
ATOM 737 O O . GLY A 1 89 ? -3.191 5.230 2.820 1.00 97.94 89 GLY A O 1
ATOM 738 N N . THR A 1 90 ? -1.332 4.495 1.799 1.00 97.44 90 THR A N 1
ATOM 739 C CA . THR A 1 90 ? -0.839 5.789 1.321 1.00 97.44 90 THR A CA 1
ATOM 740 C C . THR A 1 90 ? -0.530 5.759 -0.181 1.00 97.44 90 THR A C 1
ATOM 742 O O . THR A 1 90 ? 0.283 4.984 -0.691 1.00 97.44 90 THR A O 1
ATOM 745 N N . ALA A 1 91 ? -1.147 6.686 -0.903 1.00 96.25 91 ALA A N 1
ATOM 746 C CA . ALA A 1 91 ? -0.878 7.012 -2.295 1.00 96.25 91 ALA A CA 1
ATOM 747 C C . ALA A 1 91 ? 0.389 7.884 -2.394 1.00 96.25 91 ALA A C 1
ATOM 749 O O . ALA A 1 91 ? 0.344 9.122 -2.422 1.00 96.25 91 ALA A O 1
ATOM 750 N N . TRP A 1 92 ? 1.541 7.220 -2.390 1.00 92.69 92 TRP A N 1
ATOM 751 C CA . TRP A 1 92 ? 2.861 7.832 -2.270 1.00 92.69 92 TRP A CA 1
ATOM 752 C C . TRP A 1 92 ? 3.421 8.332 -3.602 1.00 92.69 92 TRP A C 1
ATOM 754 O O . TRP A 1 92 ? 3.041 7.862 -4.677 1.00 92.69 92 TRP A O 1
ATOM 764 N N . PHE A 1 93 ? 4.371 9.265 -3.523 1.00 84.31 93 PHE A N 1
ATOM 765 C CA . PHE A 1 93 ? 5.184 9.706 -4.651 1.00 84.31 93 PHE A CA 1
ATOM 766 C C . PHE A 1 93 ? 6.663 9.492 -4.326 1.00 84.31 93 PHE A C 1
ATOM 768 O O . PHE A 1 93 ? 7.154 9.914 -3.281 1.00 84.31 93 PHE A O 1
ATOM 775 N N . ASP A 1 94 ? 7.384 8.806 -5.205 1.00 71.94 94 ASP A N 1
ATOM 776 C CA . ASP A 1 94 ? 8.834 8.659 -5.096 1.00 71.94 94 ASP A CA 1
ATOM 777 C C . ASP A 1 94 ? 9.487 9.307 -6.316 1.00 71.94 94 ASP A C 1
ATOM 779 O O . ASP A 1 94 ? 8.951 9.278 -7.423 1.00 71.94 94 ASP A O 1
ATOM 783 N N . GLN A 1 95 ? 10.647 9.919 -6.112 1.00 61.38 95 GLN A N 1
ATOM 784 C CA . GLN A 1 95 ? 11.313 10.732 -7.125 1.00 61.38 95 GLN A CA 1
ATOM 785 C C . GLN A 1 95 ? 12.500 10.019 -7.786 1.00 61.38 95 GLN A C 1
ATOM 787 O O . GLN A 1 95 ? 13.106 10.593 -8.693 1.00 61.38 95 GLN A O 1
ATOM 792 N N . TYR A 1 96 ? 12.867 8.805 -7.352 1.00 55.94 96 TYR A N 1
ATOM 793 C CA . TYR A 1 96 ? 14.195 8.268 -7.676 1.00 55.94 96 TYR A CA 1
ATOM 794 C C . TYR A 1 96 ? 14.264 7.343 -8.906 1.00 55.94 96 TYR A C 1
ATOM 796 O O . TYR A 1 96 ? 15.143 7.537 -9.741 1.00 55.94 96 TYR A O 1
ATOM 804 N N . LYS A 1 97 ? 13.352 6.368 -9.066 1.00 58.84 97 LYS A N 1
ATOM 805 C CA . LYS A 1 97 ? 13.378 5.413 -10.207 1.00 58.84 97 LYS A CA 1
ATOM 806 C C . LYS A 1 97 ? 12.125 5.402 -11.082 1.00 58.84 97 LYS A C 1
ATOM 808 O O . LYS A 1 97 ? 12.238 5.167 -12.277 1.00 58.84 97 LYS A O 1
ATOM 813 N N . PHE A 1 98 ? 10.961 5.707 -10.514 1.00 67.19 98 PHE A N 1
ATOM 814 C CA . PHE A 1 98 ? 9.681 5.653 -11.216 1.00 67.19 98 PHE A CA 1
ATOM 815 C C . PHE A 1 98 ? 8.923 6.970 -11.061 1.00 67.19 98 PHE A C 1
ATOM 817 O O . PHE A 1 98 ? 7.837 7.003 -10.495 1.00 67.19 98 PHE A O 1
ATOM 824 N N . LYS A 1 99 ? 9.503 8.076 -11.544 1.00 69.00 99 LYS A N 1
ATOM 825 C CA . LYS A 1 99 ? 8.898 9.417 -11.403 1.00 69.00 99 LYS A CA 1
ATOM 826 C C . LYS A 1 99 ? 7.470 9.506 -11.957 1.00 69.00 99 LYS A C 1
ATOM 828 O O . LYS A 1 99 ? 6.705 10.361 -11.532 1.00 69.00 99 LYS A O 1
ATOM 833 N N . GLU A 1 100 ? 7.124 8.627 -12.893 1.00 84.00 100 GLU A N 1
ATOM 834 C CA . GLU A 1 100 ? 5.807 8.563 -13.531 1.00 84.00 100 GLU A CA 1
ATOM 835 C C . GLU A 1 100 ? 4.843 7.568 -12.862 1.00 84.00 100 GLU A C 1
ATOM 837 O O . GLU A 1 100 ? 3.674 7.494 -13.247 1.00 84.00 100 GLU A O 1
ATOM 842 N N . PHE A 1 101 ? 5.302 6.805 -11.861 1.00 91.56 101 PHE A N 1
ATOM 843 C CA . PHE A 1 101 ? 4.494 5.790 -11.193 1.00 91.56 101 PHE A CA 1
ATOM 844 C C . PHE A 1 101 ? 4.070 6.258 -9.807 1.00 91.56 101 PHE A C 1
ATOM 846 O O . PHE A 1 101 ? 4.862 6.768 -9.013 1.00 91.56 101 PHE A O 1
ATOM 853 N N . GLY A 1 102 ? 2.813 5.981 -9.489 1.00 94.06 102 GLY A N 1
ATOM 854 C CA . GLY A 1 102 ? 2.295 6.119 -8.142 1.00 94.06 102 GLY A CA 1
ATOM 855 C C . GLY A 1 102 ? 2.770 4.964 -7.274 1.00 94.06 102 GLY A C 1
ATOM 856 O O . GLY A 1 102 ? 2.688 3.809 -7.694 1.00 94.06 102 GLY A O 1
ATOM 857 N N . ARG A 1 103 ? 3.232 5.218 -6.053 1.00 94.62 103 ARG A N 1
ATOM 858 C CA . ARG A 1 103 ? 3.663 4.129 -5.170 1.00 94.62 103 ARG A CA 1
ATOM 859 C C . ARG A 1 103 ? 2.563 3.777 -4.172 1.00 94.62 103 ARG A C 1
ATOM 861 O O . ARG A 1 103 ? 2.074 4.645 -3.456 1.00 94.62 103 ARG A O 1
ATOM 868 N N . VAL A 1 104 ? 2.220 2.495 -4.082 1.00 96.12 104 VAL A N 1
ATOM 869 C CA . VAL A 1 104 ? 1.404 1.962 -2.981 1.00 96.12 104 VAL A CA 1
ATOM 870 C C . VAL A 1 104 ? 2.325 1.756 -1.775 1.00 96.12 104 VAL A C 1
ATOM 872 O O . VAL A 1 104 ? 3.270 0.963 -1.816 1.00 96.12 104 VAL A O 1
ATOM 875 N N . HIS A 1 105 ? 2.110 2.526 -0.712 1.00 92.25 105 HIS A N 1
ATOM 876 C CA . HIS A 1 105 ? 2.976 2.567 0.469 1.00 92.25 105 HIS A CA 1
ATOM 877 C C . HIS A 1 105 ? 2.190 3.094 1.665 1.00 92.25 105 HIS A C 1
ATOM 879 O O . HIS A 1 105 ? 1.119 3.598 1.478 1.00 92.25 105 HIS A O 1
ATOM 885 N N . TRP A 1 106 ? 2.611 3.033 2.913 1.00 92.88 106 TRP A N 1
ATOM 886 C CA . TRP A 1 106 ? 2.687 1.748 3.584 1.00 92.88 106 TRP A CA 1
ATOM 887 C C . TRP A 1 106 ? 1.276 1.157 3.703 1.00 92.88 106 TRP A C 1
ATOM 889 O O . TRP A 1 106 ? 0.359 1.855 4.120 1.00 92.88 106 TRP A O 1
ATOM 899 N N . ILE A 1 107 ? 1.124 -0.124 3.371 1.00 95.50 107 ILE A N 1
ATOM 900 C CA . ILE A 1 107 ? -0.139 -0.852 3.527 1.00 95.50 107 ILE A CA 1
ATOM 901 C C . ILE A 1 107 ? -0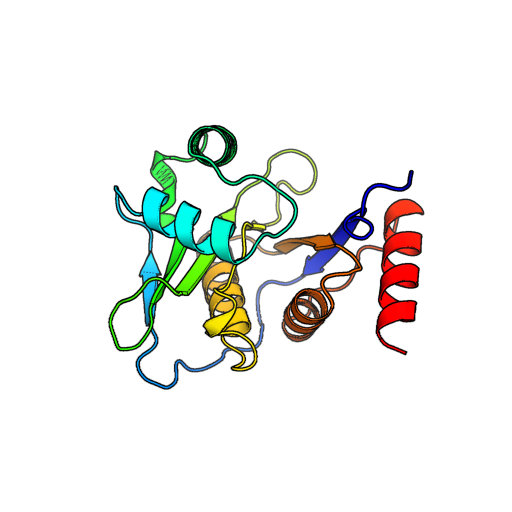.052 -1.708 4.785 1.00 95.50 107 ILE A C 1
ATOM 903 O O . ILE A 1 107 ? 0.888 -2.493 4.922 1.00 95.50 107 ILE A O 1
ATOM 907 N N . ALA A 1 108 ? -1.034 -1.587 5.673 1.00 96.00 108 ALA A N 1
ATOM 908 C CA . ALA A 1 108 ? -1.161 -2.446 6.846 1.00 96.00 108 ALA A CA 1
ATOM 909 C C . ALA A 1 108 ? -2.631 -2.685 7.206 1.00 96.00 108 ALA A C 1
ATOM 911 O O . ALA A 1 108 ? -3.485 -1.831 6.977 1.00 96.00 108 ALA A O 1
ATOM 912 N N . LEU A 1 109 ? -2.907 -3.859 7.770 1.00 96.56 109 LEU A N 1
ATOM 913 C CA . LEU A 1 109 ? -4.209 -4.268 8.287 1.00 96.56 109 LEU A CA 1
ATOM 914 C C . LEU A 1 109 ? -3.970 -4.986 9.613 1.00 96.56 109 LEU A C 1
ATOM 916 O O . LEU A 1 109 ? -3.196 -5.949 9.653 1.00 96.56 109 LEU A O 1
ATOM 920 N N . ASN A 1 110 ? -4.665 -4.533 10.654 1.00 95.31 110 ASN A N 1
ATOM 921 C CA . ASN A 1 110 ? -4.619 -5.104 11.990 1.00 95.31 110 ASN A CA 1
ATOM 922 C C . ASN A 1 110 ? -4.810 -6.635 11.920 1.00 95.31 110 ASN A C 1
ATOM 924 O O . ASN A 1 110 ? -5.763 -7.092 11.281 1.00 95.31 110 ASN A O 1
ATOM 928 N N . PRO A 1 111 ? -3.933 -7.445 12.548 1.00 93.50 111 PRO A N 1
ATOM 929 C CA . PRO A 1 111 ? -4.039 -8.901 12.518 1.00 93.50 111 PRO A CA 1
ATOM 930 C C . PRO A 1 111 ? -5.409 -9.470 12.907 1.00 93.50 111 PRO A C 1
ATOM 932 O O . PRO A 1 111 ? -5.811 -10.479 12.329 1.00 93.50 111 PRO A O 1
ATOM 935 N N . SER A 1 112 ? -6.153 -8.826 13.817 1.00 93.94 112 SER A N 1
ATOM 936 C CA . SER A 1 112 ? -7.502 -9.279 14.213 1.00 93.94 112 SER A CA 1
ATOM 937 C C . SER A 1 112 ? -8.535 -9.216 13.080 1.00 93.94 112 SER A C 1
ATOM 939 O O . SER A 1 112 ? -9.572 -9.875 13.144 1.00 93.94 112 SER A O 1
ATOM 941 N N . GLU A 1 113 ? -8.241 -8.450 12.031 1.00 94.62 113 GLU A N 1
ATOM 942 C CA . GLU A 1 113 ? -9.126 -8.167 10.897 1.00 94.62 113 GLU A CA 1
ATOM 943 C C . GLU A 1 113 ? -8.720 -8.943 9.629 1.00 94.62 113 GLU A C 1
ATOM 945 O O . GLU A 1 113 ? -9.363 -8.854 8.579 1.00 94.62 113 GLU A O 1
ATOM 950 N N . GLN A 1 114 ? -7.640 -9.728 9.695 1.00 92.31 114 GLN A N 1
ATOM 951 C CA . GLN A 1 114 ? -7.138 -10.497 8.558 1.00 92.31 114 GLN A CA 1
ATOM 952 C C . GLN A 1 114 ? -8.048 -11.686 8.204 1.00 92.31 114 GLN A C 1
ATOM 954 O O . GLN A 1 114 ? -8.912 -12.111 8.965 1.00 92.31 114 GLN A O 1
ATOM 959 N N . GLY A 1 115 ? -7.876 -12.223 6.991 1.00 89.44 115 GLY A N 1
ATOM 960 C CA . GLY A 1 115 ? -8.669 -13.354 6.487 1.00 89.44 115 GLY A CA 1
ATOM 961 C C . GLY A 1 115 ? -10.050 -12.986 5.925 1.00 89.44 115 GLY A C 1
ATOM 962 O O . GLY A 1 115 ? -10.726 -13.853 5.383 1.00 89.44 115 GLY A O 1
ATOM 963 N N . ARG A 1 116 ? -10.445 -11.707 5.979 1.00 91.12 116 ARG A N 1
ATOM 964 C CA . ARG A 1 116 ? -11.752 -11.198 5.506 1.00 91.12 116 ARG A CA 1
ATOM 965 C C . ARG A 1 116 ? -11.705 -10.495 4.145 1.00 91.12 116 ARG A C 1
ATOM 967 O O . ARG A 1 116 ? -12.683 -9.913 3.704 1.00 91.12 116 ARG A O 1
ATOM 974 N N . GLY A 1 117 ? -10.546 -10.486 3.486 1.00 92.25 117 GLY A N 1
ATOM 975 C CA . GLY A 1 117 ? -10.352 -9.778 2.213 1.00 92.25 117 GLY A CA 1
ATOM 976 C C . GLY A 1 117 ? -10.183 -8.256 2.329 1.00 92.25 117 GLY A C 1
ATOM 977 O O . GLY A 1 117 ? -9.967 -7.608 1.311 1.00 92.25 117 GLY A O 1
ATOM 978 N N . LEU A 1 118 ? -10.185 -7.688 3.540 1.00 95.94 118 LEU A N 1
ATOM 979 C CA . LEU A 1 118 ? -10.139 -6.237 3.782 1.00 95.94 118 LEU A CA 1
ATOM 980 C C . LEU A 1 118 ? -8.884 -5.540 3.238 1.00 95.94 118 LEU A C 1
ATOM 982 O O . LEU A 1 118 ? -8.949 -4.379 2.847 1.00 95.94 118 LEU A O 1
ATOM 986 N N . SER A 1 119 ? -7.748 -6.239 3.129 1.00 95.88 119 SER A N 1
ATOM 987 C CA . SER A 1 119 ? -6.548 -5.675 2.493 1.00 95.88 119 SER A CA 1
ATOM 988 C C . SER A 1 119 ? -6.797 -5.254 1.042 1.00 95.88 119 SER A C 1
ATOM 990 O O . SER A 1 119 ? -6.139 -4.334 0.562 1.00 95.88 119 SER A O 1
ATOM 992 N N . LYS A 1 120 ? -7.762 -5.878 0.352 1.00 97.06 120 LYS A N 1
ATOM 993 C CA . LYS A 1 120 ? -8.151 -5.478 -1.003 1.00 97.06 120 LYS A CA 1
ATOM 994 C C . LYS A 1 120 ? -8.788 -4.093 -1.018 1.00 97.06 120 LYS A C 1
ATOM 996 O O . LYS A 1 120 ? -8.429 -3.305 -1.879 1.00 97.06 120 LYS A O 1
ATOM 1001 N N . LEU A 1 121 ? -9.636 -3.764 -0.040 1.00 97.38 121 LEU A N 1
ATOM 1002 C CA . LEU A 1 121 ? -10.221 -2.423 0.085 1.00 97.38 121 LEU A CA 1
ATOM 1003 C C . LEU A 1 121 ? -9.128 -1.365 0.273 1.00 97.38 121 LEU A C 1
ATOM 1005 O O . LEU A 1 121 ? -9.136 -0.337 -0.390 1.00 97.38 121 LEU A O 1
ATOM 1009 N N . ILE A 1 122 ? -8.122 -1.650 1.102 1.00 98.25 122 ILE A N 1
ATOM 1010 C CA . ILE A 1 122 ? -7.009 -0.718 1.338 1.00 98.25 122 ILE A CA 1
ATOM 1011 C C . ILE A 1 122 ? -6.204 -0.471 0.049 1.00 98.25 122 ILE A C 1
ATOM 1013 O O . ILE A 1 122 ? -5.885 0.673 -0.286 1.00 98.25 122 ILE A O 1
ATOM 1017 N N . VAL A 1 123 ? -5.874 -1.538 -0.690 1.00 98.25 123 VAL A N 1
ATOM 1018 C CA . VAL A 1 123 ? -5.153 -1.422 -1.968 1.00 98.25 123 VAL A CA 1
ATOM 1019 C C . VAL A 1 123 ? -6.004 -0.686 -3.002 1.00 98.25 123 VAL A C 1
ATOM 1021 O O . VAL A 1 123 ? -5.500 0.237 -3.634 1.00 98.25 123 VAL A O 1
ATOM 1024 N N . GLN A 1 124 ? -7.288 -1.028 -3.123 1.00 97.81 124 GLN A N 1
ATOM 1025 C CA . GLN A 1 124 ? -8.242 -0.353 -4.001 1.00 97.81 124 GLN A CA 1
ATOM 1026 C C . GLN A 1 124 ? -8.264 1.156 -3.768 1.00 97.81 124 GLN A C 1
ATOM 1028 O O . GLN A 1 124 ? -8.043 1.907 -4.713 1.00 97.81 124 GLN A O 1
ATOM 1033 N N . GLU A 1 125 ? -8.504 1.605 -2.535 1.00 98.19 125 GLU A N 1
ATOM 1034 C CA . GLU A 1 125 ? -8.616 3.038 -2.236 1.00 98.19 125 GLU A CA 1
ATOM 1035 C C . GLU A 1 125 ? -7.304 3.775 -2.515 1.00 98.19 125 GLU A C 1
ATOM 1037 O O . GLU A 1 125 ? -7.290 4.893 -3.037 1.00 98.19 125 GLU A O 1
ATOM 1042 N N . THR A 1 126 ? -6.177 3.106 -2.263 1.00 98.25 126 THR A N 1
ATOM 1043 C CA . THR A 1 126 ? -4.857 3.641 -2.603 1.00 98.25 126 THR A CA 1
ATOM 1044 C C . THR A 1 126 ? -4.688 3.801 -4.119 1.00 98.25 126 THR A C 1
ATOM 1046 O O . THR A 1 126 ? -4.236 4.850 -4.581 1.00 98.25 126 THR A O 1
ATOM 1049 N N . LEU A 1 127 ? -5.076 2.800 -4.917 1.00 98.06 127 LEU A N 1
ATOM 1050 C CA . LEU A 1 127 ? -5.003 2.852 -6.383 1.00 98.06 127 LEU A CA 1
ATOM 1051 C C . LEU A 1 127 ? -5.972 3.874 -6.981 1.00 98.06 127 LEU A C 1
ATOM 1053 O O . LEU A 1 127 ? -5.588 4.615 -7.889 1.00 98.06 127 LEU A O 1
ATOM 1057 N N . LEU A 1 128 ? -7.199 3.956 -6.458 1.00 97.75 128 LEU A N 1
ATOM 1058 C CA . LEU A 1 128 ? -8.181 4.970 -6.844 1.00 97.75 128 LEU A CA 1
ATOM 1059 C C . LEU A 1 128 ? -7.613 6.370 -6.624 1.00 97.75 128 LEU A C 1
ATOM 1061 O O . LEU A 1 128 ? -7.678 7.207 -7.528 1.00 97.75 128 LEU A O 1
ATOM 1065 N N . LYS A 1 129 ? -6.959 6.602 -5.481 1.00 97.50 129 LYS A N 1
ATOM 1066 C CA . LYS A 1 129 ? -6.312 7.886 -5.217 1.00 97.50 129 LYS A CA 1
ATOM 1067 C C . LYS A 1 129 ? -5.129 8.157 -6.142 1.00 97.50 129 LYS A C 1
ATOM 1069 O O . LYS A 1 129 ? -5.000 9.267 -6.650 1.00 97.50 129 LYS A O 1
ATOM 1074 N N . LEU A 1 130 ? -4.279 7.168 -6.422 1.00 96.19 130 LEU A N 1
ATOM 1075 C CA . LEU A 1 130 ? -3.195 7.337 -7.399 1.00 96.19 130 LEU A CA 1
ATOM 1076 C C . LEU A 1 130 ? -3.736 7.678 -8.801 1.00 96.19 130 LEU A C 1
ATOM 1078 O O . LEU A 1 130 ? -3.184 8.548 -9.479 1.00 96.19 130 LEU A O 1
ATOM 1082 N N . LYS A 1 131 ? -4.850 7.061 -9.208 1.00 95.88 131 LYS A N 1
ATOM 1083 C CA . LYS A 1 131 ? -5.539 7.350 -10.473 1.00 95.88 131 LYS A CA 1
ATOM 1084 C C . LYS A 1 131 ? -6.100 8.774 -10.503 1.00 95.88 131 LYS A C 1
ATOM 1086 O O . LYS A 1 131 ? -5.928 9.481 -11.500 1.00 95.88 131 LYS A O 1
ATOM 1091 N N . GLU A 1 132 ? -6.726 9.217 -9.414 1.00 95.88 132 GLU A N 1
ATOM 1092 C CA . G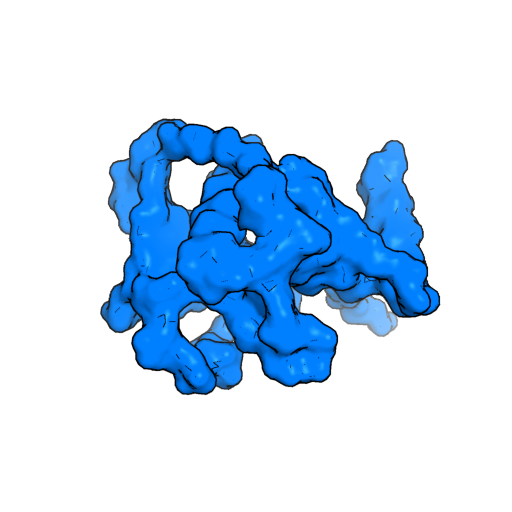LU A 1 132 ? -7.214 10.593 -9.234 1.00 95.88 132 GLU A CA 1
ATOM 1093 C C . GLU A 1 132 ? -6.072 11.613 -9.361 1.00 95.88 132 GLU A C 1
ATOM 1095 O O . GLU A 1 132 ? -6.192 12.606 -10.083 1.00 95.88 132 GLU A O 1
ATOM 1100 N N . LEU A 1 133 ? -4.918 11.297 -8.769 1.00 93.88 133 LEU A N 1
ATOM 1101 C CA . LEU A 1 133 ? -3.676 12.074 -8.844 1.00 93.88 133 LEU A CA 1
ATOM 1102 C C . LEU A 1 133 ? -2.940 11.945 -10.191 1.00 93.88 133 LEU A C 1
ATOM 1104 O O . LEU A 1 133 ? -1.814 12.419 -10.327 1.00 93.88 133 LEU A O 1
ATOM 1108 N N . ARG A 1 134 ? -3.593 11.357 -11.203 1.00 93.69 134 ARG A N 1
ATOM 1109 C CA . ARG A 1 134 ? -3.162 11.264 -12.609 1.00 93.69 134 ARG A CA 1
ATOM 1110 C C . ARG A 1 134 ? -1.983 10.336 -12.897 1.00 93.69 134 ARG A C 1
ATOM 1112 O O . ARG A 1 134 ? -1.506 10.338 -14.036 1.00 93.69 134 ARG A O 1
ATOM 1119 N N . TYR A 1 135 ? -1.581 9.490 -11.952 1.00 94.19 135 TYR A N 1
ATOM 1120 C CA . TYR A 1 135 ? -0.633 8.419 -12.251 1.00 94.19 135 TYR A CA 1
ATOM 1121 C C . TYR A 1 135 ? -1.220 7.446 -13.280 1.00 94.19 135 TYR A C 1
ATOM 1123 O O . TYR A 1 135 ? -2.423 7.173 -13.296 1.00 94.19 135 TYR A O 1
ATOM 1131 N N . LYS A 1 136 ? -0.364 6.951 -14.177 1.00 93.94 136 LYS A N 1
ATOM 1132 C CA . LYS A 1 136 ? -0.743 5.989 -15.230 1.00 93.94 136 LYS A CA 1
ATOM 1133 C C . LYS A 1 136 ? -0.373 4.559 -14.890 1.00 93.94 136 LYS A C 1
ATOM 1135 O O . LYS A 1 136 ? -0.991 3.637 -15.408 1.00 93.94 136 LYS A O 1
ATOM 1140 N N . SER A 1 137 ? 0.583 4.407 -13.990 1.00 94.50 137 SER A N 1
ATOM 1141 C CA . SER A 1 137 ? 1.135 3.135 -13.564 1.00 94.50 137 SER A CA 1
ATOM 1142 C C . SER A 1 137 ? 1.419 3.210 -12.069 1.00 94.50 137 SER A C 1
ATOM 1144 O O . SER A 1 137 ? 1.512 4.301 -11.491 1.00 94.50 137 SER A O 1
ATOM 1146 N N . SER A 1 138 ? 1.541 2.056 -11.426 1.00 95.44 138 SER A N 1
ATOM 1147 C CA . SER A 1 138 ? 1.835 1.970 -10.005 1.00 95.44 138 SER A CA 1
ATOM 1148 C C . SER A 1 138 ? 2.873 0.901 -9.703 1.00 95.44 138 SER A C 1
ATOM 1150 O O . SER A 1 138 ? 3.077 -0.024 -10.482 1.00 95.44 138 SER A O 1
ATOM 1152 N N . TYR A 1 139 ? 3.554 1.036 -8.574 1.00 95.88 139 TYR A N 1
ATOM 1153 C CA . TYR A 1 139 ? 4.458 0.013 -8.072 1.00 95.88 139 TYR A CA 1
ATOM 1154 C C . TYR A 1 139 ? 4.400 -0.069 -6.550 1.00 95.88 139 TYR A C 1
ATOM 1156 O O . TYR A 1 139 ? 3.896 0.828 -5.864 1.00 95.88 139 TYR A O 1
ATOM 1164 N N . LEU A 1 140 ? 4.960 -1.148 -6.018 1.00 96.06 140 LEU A N 1
ATOM 1165 C CA . LEU A 1 140 ? 5.146 -1.347 -4.589 1.00 96.06 140 LEU A CA 1
ATOM 1166 C C . LEU A 1 140 ? 6.356 -2.223 -4.306 1.00 96.06 140 LEU A C 1
ATOM 1168 O O . LEU A 1 140 ? 6.805 -2.990 -5.155 1.00 96.06 140 LEU A O 1
ATOM 1172 N N . TYR A 1 141 ? 6.842 -2.130 -3.073 1.00 94.56 141 TYR A N 1
ATOM 1173 C CA . TYR A 1 141 ? 7.787 -3.094 -2.532 1.00 94.56 141 TYR A CA 1
ATOM 1174 C C . TYR A 1 141 ? 7.091 -3.974 -1.501 1.00 94.56 141 TYR A C 1
ATOM 1176 O O . TYR A 1 141 ? 6.293 -3.492 -0.693 1.00 94.56 141 TYR A O 1
ATOM 1184 N N . THR A 1 142 ? 7.430 -5.254 -1.507 1.00 94.06 142 THR A N 1
ATOM 1185 C CA . THR A 1 142 ? 7.009 -6.233 -0.505 1.00 94.06 142 THR A CA 1
ATOM 1186 C C . THR A 1 142 ? 8.161 -7.194 -0.200 1.00 94.06 142 THR A C 1
ATOM 1188 O O . THR A 1 142 ? 9.275 -6.986 -0.682 1.00 94.06 142 THR A O 1
ATOM 1191 N N . SER A 1 143 ? 7.927 -8.209 0.627 1.00 93.31 143 SER A N 1
ATOM 1192 C CA . SER A 1 143 ? 8.905 -9.254 0.940 1.00 93.31 143 SER A CA 1
ATOM 1193 C C . SER A 1 143 ? 8.366 -10.629 0.554 1.00 93.31 143 SER A C 1
ATOM 1195 O O . SER A 1 143 ? 7.166 -10.876 0.687 1.00 93.31 143 SER A O 1
ATOM 1197 N N . SER A 1 144 ? 9.245 -11.526 0.106 1.00 94.12 144 SER A N 1
ATOM 1198 C CA . SER A 1 144 ? 8.922 -12.889 -0.358 1.00 94.12 144 SER A CA 1
ATOM 1199 C C . SER A 1 144 ? 8.101 -13.702 0.649 1.00 94.12 144 SER A C 1
ATOM 1201 O O . SER A 1 144 ? 7.210 -14.458 0.268 1.00 94.12 144 SER A O 1
ATOM 1203 N N . ASN A 1 145 ? 8.304 -13.473 1.947 1.00 92.25 145 ASN A N 1
ATOM 1204 C CA . ASN A 1 145 ? 7.559 -14.133 3.020 1.00 92.25 145 ASN A CA 1
ATOM 1205 C C . ASN A 1 145 ? 6.136 -13.574 3.263 1.00 92.25 145 ASN A C 1
ATOM 1207 O O . ASN A 1 145 ? 5.375 -14.153 4.041 1.00 92.25 145 ASN A O 1
ATOM 1211 N N . ARG A 1 146 ? 5.725 -12.468 2.621 1.00 91.06 146 ARG A N 1
ATOM 1212 C CA . ARG A 1 146 ? 4.377 -11.876 2.765 1.00 91.06 146 ARG A CA 1
ATOM 1213 C C . ARG A 1 146 ? 3.391 -12.457 1.758 1.00 91.06 146 ARG A C 1
ATOM 1215 O O . ARG A 1 146 ? 2.783 -11.739 0.962 1.00 91.06 146 ARG A O 1
ATOM 1222 N N . ILE A 1 147 ? 3.178 -13.766 1.844 1.00 93.38 147 ILE A N 1
ATOM 1223 C CA . ILE A 1 147 ? 2.372 -14.542 0.890 1.00 93.38 147 ILE A CA 1
ATOM 1224 C C . ILE A 1 147 ? 0.978 -13.932 0.665 1.00 93.38 147 ILE A C 1
ATOM 1226 O O . ILE A 1 147 ? 0.544 -13.771 -0.476 1.00 93.38 147 ILE A O 1
ATOM 1230 N N . ALA A 1 148 ? 0.277 -13.561 1.742 1.00 92.25 148 ALA A N 1
ATOM 1231 C CA . ALA A 1 148 ? -1.062 -12.974 1.658 1.00 92.25 148 ALA A CA 1
ATOM 1232 C C . ALA A 1 148 ? -1.069 -11.595 0.971 1.00 92.25 148 ALA A C 1
ATOM 1234 O O . ALA A 1 148 ? -1.982 -11.294 0.196 1.00 92.25 148 ALA A O 1
ATOM 1235 N N . ALA A 1 149 ? -0.038 -10.775 1.206 1.00 94.00 149 ALA A N 1
ATOM 1236 C CA . ALA A 1 149 ? 0.097 -9.475 0.554 1.00 94.00 149 ALA A CA 1
ATOM 1237 C C . ALA A 1 149 ? 0.376 -9.648 -0.944 1.00 94.00 149 ALA A C 1
ATOM 1239 O O . ALA 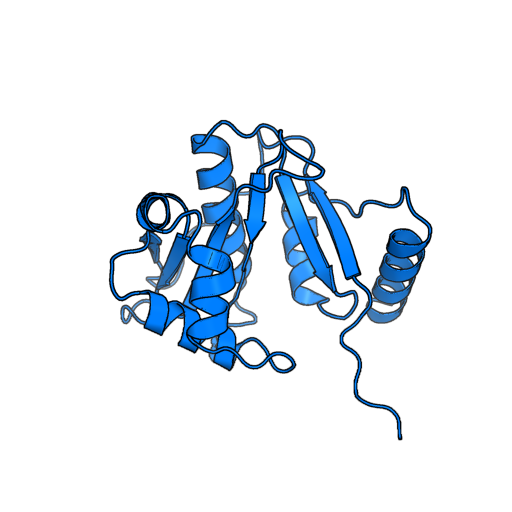A 1 149 ? -0.324 -9.056 -1.759 1.00 94.00 149 ALA A O 1
ATOM 1240 N N . ILE A 1 150 ? 1.310 -10.533 -1.315 1.00 96.69 150 ILE A N 1
ATOM 1241 C CA . ILE A 1 150 ? 1.633 -10.820 -2.721 1.00 96.69 150 ILE A CA 1
ATOM 1242 C C . ILE A 1 150 ? 0.394 -11.322 -3.473 1.00 96.69 150 ILE A C 1
ATOM 1244 O O . ILE A 1 150 ? 0.071 -10.793 -4.533 1.00 96.69 150 ILE A O 1
ATOM 1248 N N . LYS A 1 151 ? -0.370 -12.264 -2.898 1.00 96.19 151 LYS A N 1
ATOM 1249 C CA . LYS A 1 151 ? -1.645 -12.726 -3.484 1.00 96.19 151 LYS A CA 1
ATOM 1250 C C . LYS A 1 151 ? -2.656 -11.589 -3.663 1.00 96.19 151 LYS A C 1
ATOM 1252 O O . LYS A 1 151 ? -3.367 -11.555 -4.665 1.00 96.19 151 LYS A O 1
ATOM 1257 N N . THR A 1 152 ? -2.708 -10.653 -2.715 1.00 96.81 152 THR A N 1
ATOM 1258 C CA . THR A 1 152 ? -3.551 -9.455 -2.832 1.00 96.81 152 THR A CA 1
ATOM 1259 C C . THR A 1 152 ? -3.104 -8.609 -4.021 1.00 96.81 152 THR A C 1
ATOM 1261 O O . THR A 1 152 ? -3.925 -8.323 -4.887 1.00 96.81 152 THR A O 1
ATOM 1264 N N . TYR A 1 153 ? -1.817 -8.281 -4.131 1.00 97.94 153 TYR A N 1
ATOM 1265 C CA . TYR A 1 153 ? -1.296 -7.461 -5.228 1.00 97.94 153 TYR A CA 1
ATOM 1266 C C . TYR A 1 153 ? -1.476 -8.120 -6.603 1.00 97.94 153 TYR A C 1
ATOM 1268 O O . TYR A 1 153 ? -1.945 -7.460 -7.530 1.00 97.94 153 TYR A O 1
ATOM 1276 N N . LEU A 1 154 ? -1.219 -9.429 -6.717 1.00 97.50 154 LEU A N 1
ATOM 1277 C CA . LEU A 1 154 ? -1.490 -10.205 -7.935 1.00 97.50 154 LEU A CA 1
ATOM 1278 C C . LEU A 1 154 ? -2.958 -10.086 -8.369 1.00 97.50 154 LEU A C 1
ATOM 1280 O O . LEU A 1 154 ? -3.236 -9.949 -9.557 1.00 97.50 154 LEU A O 1
ATOM 1284 N N . SER A 1 155 ? -3.907 -10.076 -7.422 1.00 96.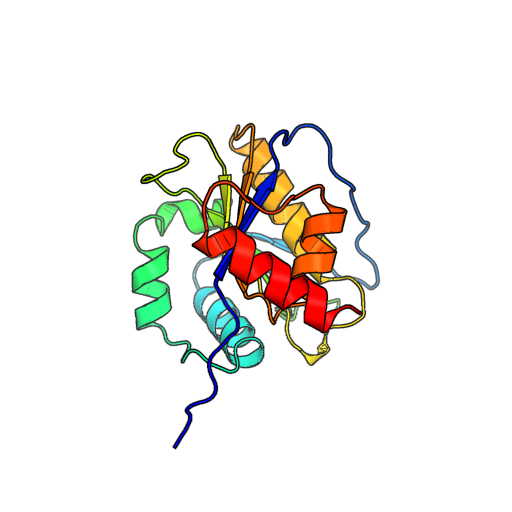81 155 SER A N 1
ATOM 1285 C CA . SER A 1 155 ? -5.335 -9.936 -7.749 1.00 96.81 155 SER A CA 1
ATOM 1286 C C . SER A 1 155 ? -5.710 -8.572 -8.339 1.00 96.81 155 SER A C 1
ATOM 1288 O O . SER A 1 155 ? -6.719 -8.483 -9.027 1.00 96.81 155 SER A O 1
ATOM 1290 N N . PHE A 1 156 ? -4.891 -7.537 -8.125 1.00 97.81 156 PHE A N 1
ATOM 1291 C CA . PHE A 1 156 ? -5.035 -6.217 -8.752 1.00 97.81 156 PHE A CA 1
ATOM 1292 C C . PHE A 1 156 ? -4.265 -6.086 -10.076 1.00 97.81 156 PHE A C 1
ATOM 1294 O O . PHE A 1 156 ? -4.279 -5.017 -10.679 1.00 97.81 156 PHE A O 1
ATOM 1301 N N . GLY A 1 157 ? -3.586 -7.144 -10.530 1.00 97.50 157 GLY A N 1
ATOM 1302 C CA . GLY A 1 157 ? -2.790 -7.129 -11.759 1.00 97.50 157 GLY A CA 1
ATOM 1303 C C . GLY A 1 157 ? -1.355 -6.627 -11.585 1.00 97.50 157 GLY A C 1
ATOM 1304 O O . GLY A 1 157 ? -0.669 -6.413 -12.582 1.00 97.50 157 GLY A O 1
ATOM 1305 N N . PHE A 1 158 ? -0.871 -6.453 -10.349 1.00 97.81 158 PHE A N 1
ATOM 1306 C CA . PHE A 1 158 ? 0.559 -6.246 -10.128 1.00 97.81 158 PHE A CA 1
ATOM 1307 C C . PHE A 1 158 ? 1.330 -7.513 -10.495 1.00 97.81 158 PHE A C 1
ATOM 1309 O O . PHE A 1 158 ? 0.967 -8.604 -10.059 1.00 97.81 158 PHE A O 1
ATOM 1316 N N . LEU A 1 159 ? 2.434 -7.361 -11.218 1.00 97.31 159 LEU A N 1
ATOM 1317 C CA . LEU A 1 159 ? 3.350 -8.445 -11.570 1.00 97.31 159 LEU A CA 1
ATOM 1318 C C . LEU A 1 159 ? 4.735 -8.173 -10.973 1.00 97.31 159 LEU A C 1
ATOM 1320 O O . LEU A 1 159 ? 5.105 -7.005 -10.840 1.00 97.31 159 LEU A O 1
ATOM 1324 N N . PRO A 1 160 ? 5.504 -9.204 -10.584 1.00 96.62 160 PRO A N 1
ATOM 1325 C CA . PRO A 1 160 ? 6.869 -9.000 -10.113 1.00 96.62 160 PRO A CA 1
ATOM 1326 C C . PRO A 1 160 ? 7.742 -8.406 -11.225 1.00 96.62 160 PRO A C 1
ATOM 1328 O O . PRO A 1 160 ? 7.633 -8.788 -12.391 1.00 96.62 160 PRO A O 1
ATOM 1331 N N . ASP A 1 161 ? 8.627 -7.485 -10.858 1.00 94.56 161 ASP A N 1
ATOM 1332 C CA . ASP A 1 161 ? 9.736 -7.087 -11.719 1.00 94.56 161 ASP A CA 1
ATOM 1333 C C . ASP A 1 161 ? 10.802 -8.187 -11.662 1.00 94.56 161 ASP A C 1
ATOM 1335 O O . ASP A 1 161 ? 11.292 -8.507 -10.586 1.00 94.56 161 ASP A O 1
ATOM 1339 N N . LEU A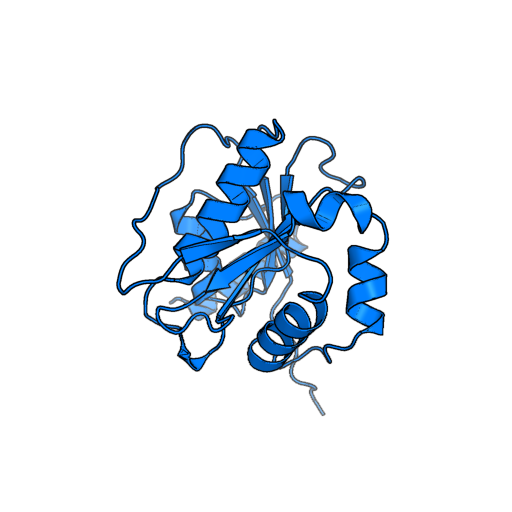 1 162 ? 11.143 -8.780 -12.806 1.00 95.19 162 LEU A N 1
ATOM 1340 C CA . LEU A 1 162 ? 12.131 -9.862 -12.913 1.00 95.19 162 LEU A CA 1
ATOM 1341 C C . LEU A 1 162 ? 13.375 -9.427 -13.704 1.00 95.19 162 LEU A C 1
ATOM 1343 O O . LEU A 1 162 ? 14.101 -10.259 -14.244 1.00 95.19 162 LEU A O 1
ATOM 1347 N N . THR A 1 163 ? 13.599 -8.117 -13.837 1.00 91.50 163 THR A N 1
ATOM 1348 C CA . THR A 1 163 ? 14.677 -7.562 -14.673 1.00 91.50 163 THR A CA 1
ATOM 1349 C C . THR A 1 163 ? 16.049 -7.607 -14.005 1.00 91.50 163 THR A C 1
ATOM 1351 O O . THR A 1 163 ? 17.065 -7.439 -14.680 1.00 91.50 163 THR A O 1
ATOM 1354 N N . THR A 1 164 ? 16.098 -7.841 -12.692 1.00 91.81 164 THR A N 1
ATOM 1355 C CA . THR A 1 164 ? 17.335 -7.975 -11.918 1.00 91.81 164 THR A CA 1
ATOM 1356 C C . THR A 1 164 ? 17.426 -9.358 -11.286 1.00 91.81 164 THR A C 1
ATOM 1358 O O . THR A 1 164 ? 16.417 -9.952 -10.907 1.00 91.81 164 THR A O 1
ATOM 1361 N N . GLU A 1 165 ? 18.654 -9.854 -11.122 1.00 93.94 165 GLU A N 1
ATOM 1362 C CA . GLU A 1 165 ? 18.917 -11.116 -10.420 1.00 93.94 165 GLU A CA 1
ATOM 1363 C C . GLU A 1 165 ? 18.375 -11.085 -8.982 1.00 93.94 165 GLU A C 1
ATOM 1365 O O . GLU A 1 165 ? 17.776 -12.055 -8.531 1.00 93.94 165 GLU A O 1
ATOM 1370 N N . GLU A 1 166 ? 18.490 -9.941 -8.297 1.00 92.25 166 GLU A N 1
ATOM 1371 C CA . GLU A 1 166 ? 17.938 -9.732 -6.951 1.00 92.25 166 GLU A CA 1
ATOM 1372 C C . GLU A 1 166 ? 16.434 -10.042 -6.889 1.00 92.25 166 GLU A C 1
ATOM 1374 O O . GLU A 1 166 ? 15.996 -10.800 -6.022 1.00 92.25 166 GLU A O 1
ATOM 1379 N N . TYR A 1 167 ? 15.632 -9.481 -7.801 1.00 92.81 167 TYR A N 1
ATOM 1380 C CA . TYR A 1 167 ? 14.182 -9.681 -7.772 1.00 92.81 167 TYR A CA 1
ATOM 1381 C C . TYR A 1 167 ? 13.755 -11.041 -8.315 1.00 92.81 167 TYR A C 1
ATOM 1383 O O . TYR A 1 167 ? 12.767 -11.591 -7.829 1.00 92.81 167 TYR A O 1
ATOM 1391 N N . LEU A 1 168 ? 14.508 -11.605 -9.262 1.00 95.38 168 LEU A N 1
ATOM 1392 C CA . LEU A 1 168 ? 14.287 -12.967 -9.738 1.00 95.38 168 LEU A CA 1
ATOM 1393 C C . LEU A 1 168 ? 14.456 -13.974 -8.594 1.00 95.38 168 LEU A C 1
ATOM 1395 O O . LEU A 1 168 ? 13.539 -14.747 -8.328 1.00 95.38 168 LEU A O 1
ATOM 1399 N N . VAL A 1 169 ? 15.566 -13.897 -7.854 1.00 94.94 169 VAL A N 1
ATOM 1400 C CA . VAL A 1 169 ? 15.829 -14.775 -6.700 1.00 94.94 169 VAL A CA 1
ATOM 1401 C C . VAL A 1 169 ? 14.770 -14.590 -5.610 1.00 94.94 169 VAL A C 1
ATOM 1403 O O . VAL A 1 169 ? 14.280 -15.570 -5.051 1.00 94.94 169 VAL A O 1
ATOM 1406 N N . ALA A 1 170 ? 14.363 -13.349 -5.328 1.00 95.50 170 ALA A N 1
ATOM 1407 C CA . ALA A 1 170 ? 13.307 -13.079 -4.353 1.00 95.50 170 ALA A CA 1
ATOM 1408 C C . ALA A 1 170 ? 11.942 -13.653 -4.781 1.00 95.50 170 ALA A C 1
ATOM 1410 O O . ALA A 1 170 ? 11.157 -14.091 -3.934 1.00 95.50 170 ALA A O 1
ATOM 1411 N N . TRP A 1 171 ? 11.644 -13.654 -6.084 1.00 96.62 171 TRP A N 1
ATOM 1412 C CA . TRP A 1 171 ? 10.428 -14.260 -6.618 1.00 96.62 171 TRP A CA 1
ATOM 1413 C C . TRP A 1 171 ? 10.472 -15.789 -6.555 1.00 96.62 171 TRP A C 1
ATOM 1415 O O . TRP A 1 171 ? 9.484 -16.397 -6.145 1.00 96.62 171 TRP A O 1
ATOM 1425 N N . ASP A 1 172 ? 11.608 -16.406 -6.877 1.00 95.81 172 ASP A N 1
ATOM 1426 C CA . ASP A 1 172 ? 11.798 -17.852 -6.731 1.00 95.81 172 ASP A CA 1
ATOM 1427 C C . ASP A 1 172 ? 11.632 -18.292 -5.269 1.00 95.81 172 ASP A C 1
ATOM 1429 O O . ASP A 1 172 ? 10.904 -19.248 -4.994 1.00 95.81 172 ASP A O 1
ATOM 1433 N N . GLU A 1 173 ? 12.189 -17.532 -4.318 1.00 94.81 173 GLU A N 1
ATOM 1434 C CA . GLU A 1 173 ? 11.962 -17.747 -2.884 1.00 94.81 173 GLU A CA 1
ATOM 1435 C C . GLU A 1 173 ? 10.461 -17.690 -2.544 1.00 94.81 173 GLU A C 1
ATOM 1437 O O . GLU A 1 173 ? 9.948 -18.555 -1.836 1.00 94.81 173 GLU A O 1
ATOM 1442 N N . TYR A 1 174 ? 9.715 -16.705 -3.057 1.00 95.44 174 TYR A N 1
ATOM 1443 C CA . TYR A 1 174 ? 8.258 -16.655 -2.871 1.00 95.44 174 TYR A CA 1
ATOM 1444 C C . TYR A 1 174 ? 7.561 -17.902 -3.437 1.00 95.44 174 TYR A C 1
ATOM 1446 O O . TYR A 1 174 ? 6.688 -18.464 -2.770 1.00 95.44 174 TYR A O 1
ATOM 1454 N N . LEU A 1 175 ? 7.947 -18.353 -4.635 1.00 94.81 175 LEU A N 1
ATOM 1455 C CA . LEU A 1 175 ? 7.362 -19.533 -5.274 1.00 94.81 175 LEU A CA 1
ATOM 1456 C C . LEU A 1 175 ? 7.578 -20.808 -4.450 1.00 94.81 175 LEU A C 1
ATOM 1458 O O . LEU A 1 175 ? 6.696 -21.664 -4.426 1.00 94.81 175 LEU A O 1
ATOM 1462 N N . GLU A 1 176 ? 8.697 -20.939 -3.739 1.00 93.25 176 GLU A N 1
ATOM 1463 C CA . GLU A 1 176 ? 8.939 -22.063 -2.824 1.00 93.25 176 GLU A CA 1
ATOM 1464 C C . GLU A 1 176 ? 7.975 -22.094 -1.632 1.00 93.25 176 GLU A C 1
ATOM 1466 O O . GLU A 1 176 ? 7.615 -23.175 -1.174 1.00 93.25 176 GLU A O 1
ATOM 1471 N N . HIS A 1 177 ? 7.502 -20.934 -1.170 1.00 88.56 177 HIS A N 1
ATOM 1472 C CA . HIS A 1 177 ? 6.566 -20.833 -0.048 1.00 88.56 177 HIS A CA 1
ATOM 1473 C C . HIS A 1 177 ? 5.103 -21.124 -0.418 1.00 88.56 177 HIS A C 1
ATOM 1475 O O . HIS A 1 177 ? 4.268 -21.282 0.476 1.00 88.56 177 HIS A O 1
ATOM 1481 N N . VAL 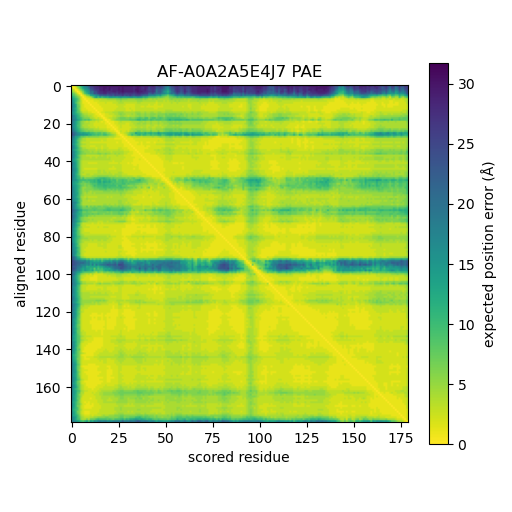A 1 178 ? 4.760 -21.118 -1.710 1.00 88.62 178 VAL A N 1
ATOM 1482 C CA . VAL A 1 178 ? 3.379 -21.307 -2.196 1.00 88.62 178 VAL A CA 1
ATOM 1483 C C . VAL A 1 178 ? 3.152 -22.624 -2.940 1.00 88.62 178 VAL A C 1
ATOM 1485 O O . VAL A 1 178 ? 2.029 -22.849 -3.396 1.00 88.62 178 VAL A O 1
ATOM 1488 N N . LYS A 1 179 ? 4.189 -23.463 -3.055 1.00 67.25 179 LYS A N 1
ATOM 1489 C CA . LYS A 1 179 ? 4.074 -24.876 -3.450 1.00 67.25 179 LYS A CA 1
ATOM 1490 C C . LYS A 1 179 ? 3.354 -25.675 -2.367 1.00 67.25 179 LYS A C 1
ATOM 1492 O O . LYS A 1 179 ? 2.535 -26.534 -2.756 1.00 67.25 179 LYS A O 1
#

pLDDT: mean 90.9, std 11.4, range [31.75, 98.5]